Protein AF-A0A137SSD8-F1 (afdb_monomer)

Nearest PDB structures (foldseek):
  3bz5-assembly1_A  TM=3.942E-01  e=1.730E-04  unclassified
  4rnd-assembly1_C  TM=3.830E-01  e=7.973E+00  Saccharomyces cerevisiae S288C
  7jg2-assembly1_J  TM=1.733E-01  e=6.667E+00  Mus musculus
  6ue8-assembly1_D  TM=1.399E-01  e=6.667E+00  Homo sapiens

Mean predicted aligned error: 17.13 Å

Radius of gyration: 32.23 Å; Cα contacts (8 Å, |Δi|>4): 597; chains: 1; bounding box: 64×55×100 Å

Foldseek 3Di:
DDPQPPLPAAEDADDPEADQDDDCLSNQNHAYDAHEQYAHQEEECQNNQNHDYYHHYNYNYLYYHHHFDDRCLVDAANEWEFADAPLDQWDFPVRTDPPDDPVQFDDDWPQFDDDPGTTGHPPPDPWTKTFGQPDPPPGRGGIYTYGYDYDQKDFLAQCVVPPRSDPVFWAKEFEFAPDVVFKTWDSSGIMTGGLPSFDFLLVCVVVHTDMGGDAQKDWDAKPVHSDPVGTRNHHHYIYTDIDGDDDDDDDDDDDDPPDPDDPWDWDWDWDDDPPDIDIDIDIHDDPDDDDGDDWDDDPNDTDD

Secondary structure (DSSP, 8-state):
---TT-TT--EEE--SS--S----TT-TT--EEE--SS--SEEE-TT-TT--EEE--SS--SEEE--S-TTGGGS--EEEEEEE-TT-SEEEGGGSPTT--GGGEEEEEESSEEETTEEE--SS-SSEEEEEEEETTTTEEEEEEEEEEE-S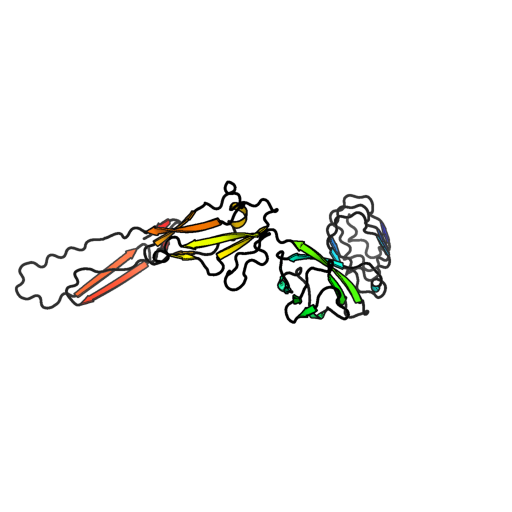EEEEE-TTTS--S-TTTEEEEEEEES-TTTEEE-S--EEEEETTS--BGGGGGGGPPPEEEPTTEEEEEEES-SSTTSB-SS-EEEEEEEEEPPP----------S-S-----EEEEEEEETTEEEEEEEES--S----PPPPEEETTEEE-

pLDDT: mean 76.57, std 17.42, range [35.91, 98.62]

Structure (mmCIF, N/CA/C/O backbone):
data_AF-A0A137SSD8-F1
#
_entry.id   AF-A0A137SSD8-F1
#
loop_
_atom_site.group_PDB
_atom_site.id
_atom_site.type_symbol
_atom_site.label_atom_id
_atom_site.label_alt_id
_atom_site.label_comp_id
_atom_site.label_asym_id
_atom_site.label_entity_id
_atom_site.label_seq_id
_atom_site.pdbx_PDB_ins_code
_atom_site.Cartn_x
_atom_site.Cartn_y
_atom_site.Cartn_z
_atom_site.occupancy
_atom_site.B_iso_or_equiv
_atom_site.auth_seq_id
_atom_site.auth_comp_id
_atom_site.auth_asym_id
_atom_site.auth_atom_id
_atom_site.pdbx_PDB_model_num
ATOM 1 N N . LEU A 1 1 ? -7.105 -4.745 -33.312 1.00 83.38 1 LEU A N 1
ATOM 2 C CA . LEU A 1 1 ? -6.268 -5.155 -34.454 1.00 83.38 1 LEU A CA 1
ATOM 3 C C . LEU A 1 1 ? -5.840 -6.580 -34.165 1.00 83.38 1 LEU A C 1
ATOM 5 O O . LEU A 1 1 ? -5.442 -6.815 -33.034 1.00 83.38 1 LEU A O 1
ATOM 9 N N . ASP A 1 2 ? -6.018 -7.499 -35.106 1.00 88.06 2 ASP A N 1
ATOM 10 C CA . ASP A 1 2 ? -5.641 -8.907 -34.944 1.00 88.06 2 ASP A CA 1
ATOM 11 C C . ASP A 1 2 ? -4.654 -9.263 -36.057 1.00 88.06 2 ASP A C 1
ATOM 13 O O . ASP A 1 2 ? -4.993 -9.126 -37.233 1.00 88.06 2 ASP A O 1
ATOM 17 N N . VAL A 1 3 ? -3.435 -9.630 -35.664 1.00 87.00 3 VAL A N 1
ATOM 18 C CA . VAL A 1 3 ? -2.319 -10.014 -36.548 1.00 87.00 3 VAL A CA 1
ATOM 19 C C . VAL A 1 3 ? -1.817 -11.429 -36.245 1.00 87.00 3 VAL A C 1
ATOM 21 O O . VAL A 1 3 ? -0.834 -11.880 -36.815 1.00 87.00 3 VAL A O 1
ATOM 24 N N . SER A 1 4 ? -2.527 -12.177 -35.396 1.00 81.50 4 SER A N 1
ATOM 25 C CA . SER A 1 4 ? -2.082 -13.473 -34.861 1.00 81.50 4 SER A CA 1
ATOM 26 C C . SER A 1 4 ? -1.833 -14.568 -35.914 1.00 81.50 4 SER A C 1
ATOM 28 O O . SER A 1 4 ? -1.198 -15.580 -35.617 1.00 81.50 4 SER A O 1
ATOM 30 N N . GLY A 1 5 ? -2.317 -14.384 -37.147 1.00 79.44 5 GLY A N 1
ATOM 31 C CA . GLY A 1 5 ? -2.094 -15.291 -38.275 1.00 79.44 5 GLY A CA 1
ATOM 32 C C . GLY A 1 5 ? -0.878 -14.963 -39.152 1.00 79.44 5 GLY A C 1
ATOM 33 O O . GLY A 1 5 ? -0.520 -15.783 -39.999 1.00 79.44 5 GLY A O 1
ATOM 34 N N . ASP A 1 6 ? -0.237 -13.807 -38.971 1.00 82.00 6 ASP A N 1
ATOM 35 C CA . ASP A 1 6 ? 0.813 -13.304 -39.863 1.00 82.00 6 ASP A CA 1
ATOM 36 C C . ASP A 1 6 ? 2.223 -13.598 -39.328 1.00 82.00 6 ASP A C 1
ATOM 38 O O . ASP A 1 6 ? 3.040 -12.718 -39.085 1.00 82.00 6 ASP A O 1
ATOM 42 N N . THR A 1 7 ? 2.590 -14.880 -39.255 1.00 81.88 7 THR A N 1
ATOM 43 C CA . THR A 1 7 ? 3.900 -15.333 -38.728 1.00 81.88 7 THR A CA 1
ATOM 44 C C . THR A 1 7 ? 5.130 -14.822 -39.500 1.00 81.88 7 THR A C 1
ATOM 46 O O . THR A 1 7 ? 6.266 -15.090 -39.111 1.00 81.88 7 THR A O 1
ATOM 49 N N . ALA A 1 8 ? 4.925 -14.150 -40.636 1.00 90.25 8 ALA A N 1
ATOM 50 C CA . ALA A 1 8 ? 5.965 -13.545 -41.465 1.00 90.25 8 ALA A CA 1
ATOM 51 C C . ALA A 1 8 ? 5.989 -12.003 -41.389 1.00 90.25 8 ALA A C 1
ATOM 53 O O . ALA A 1 8 ? 6.727 -11.376 -42.157 1.00 90.25 8 ALA A O 1
ATOM 54 N N . LEU A 1 9 ? 5.189 -11.394 -40.508 1.00 93.44 9 LEU A N 1
ATOM 55 C CA . LEU A 1 9 ? 5.066 -9.947 -40.368 1.00 93.44 9 LEU A CA 1
ATOM 56 C C . LEU A 1 9 ? 6.392 -9.331 -39.911 1.00 93.44 9 LEU A C 1
ATOM 58 O O . LEU A 1 9 ? 6.896 -9.638 -38.836 1.00 93.44 9 LEU A O 1
ATOM 62 N N . LYS A 1 10 ? 6.969 -8.467 -40.753 1.00 94.50 10 LYS A N 1
ATOM 63 C CA . LYS A 1 10 ? 8.234 -7.765 -40.472 1.00 94.50 10 LYS A CA 1
ATOM 64 C C . LYS A 1 10 ? 8.027 -6.326 -40.033 1.00 94.50 10 LYS A C 1
ATOM 66 O O . LYS A 1 10 ? 8.792 -5.820 -39.226 1.00 94.50 10 LYS A O 1
ATOM 71 N N . GLU A 1 11 ? 6.990 -5.678 -40.539 1.00 94.69 11 GLU A N 1
ATOM 72 C CA . GLU A 1 11 ? 6.731 -4.269 -40.280 1.00 94.69 11 GLU A CA 1
ATOM 73 C C . GLU A 1 11 ? 5.249 -4.104 -39.958 1.00 94.69 11 GLU A C 1
ATOM 75 O O . GLU A 1 11 ? 4.392 -4.579 -40.707 1.00 94.69 11 GLU A O 1
ATOM 80 N N . LEU A 1 12 ? 4.946 -3.432 -38.850 1.00 96.00 12 LEU A N 1
ATOM 81 C CA . LEU A 1 12 ? 3.586 -3.113 -38.444 1.00 96.00 12 LEU A CA 1
ATOM 82 C C . LEU A 1 12 ? 3.479 -1.625 -38.116 1.00 96.00 12 LEU A C 1
ATOM 84 O O . LEU A 1 12 ? 4.041 -1.163 -37.128 1.00 96.00 12 LEU A O 1
ATOM 88 N N . SER A 1 13 ? 2.702 -0.885 -38.910 1.00 95.06 13 SER A N 1
ATOM 89 C CA . SER A 1 13 ? 2.292 0.482 -38.577 1.00 95.06 13 SER A CA 1
ATOM 90 C C . SER A 1 13 ? 0.795 0.512 -38.287 1.00 95.06 13 SER A C 1
ATOM 92 O O . SER A 1 13 ? -0.044 0.231 -39.144 1.00 95.06 13 SER A O 1
ATOM 94 N N . CYS A 1 14 ? 0.467 0.826 -37.040 1.00 95.75 14 CYS A N 1
ATOM 95 C CA . CYS A 1 14 ? -0.887 0.932 -36.509 1.00 95.75 14 CYS A CA 1
ATOM 96 C C . CYS A 1 14 ? -1.096 2.242 -35.729 1.00 95.75 14 CYS A C 1
ATOM 98 O O . CYS A 1 14 ? -2.028 2.358 -34.921 1.00 95.75 14 CYS A O 1
ATOM 100 N N . GLY A 1 15 ? -0.244 3.239 -35.970 1.00 93.75 15 GLY A N 1
ATOM 101 C CA . GLY A 1 15 ? -0.329 4.535 -35.317 1.00 93.75 15 GLY A CA 1
ATOM 102 C C . GLY A 1 15 ? -1.592 5.330 -35.682 1.00 93.75 15 GLY A C 1
ATOM 103 O O . GLY A 1 15 ? -2.218 5.100 -36.717 1.00 93.75 15 GLY A O 1
ATOM 104 N N . GLY A 1 16 ? -1.999 6.261 -34.815 1.00 91.81 16 GLY A N 1
ATOM 105 C CA . GLY A 1 16 ? -3.154 7.145 -35.045 1.00 91.81 16 GLY A CA 1
ATOM 106 C C . GLY A 1 16 ? -4.519 6.471 -34.875 1.00 91.81 16 GLY A C 1
ATOM 107 O O . GLY A 1 16 ? -5.507 6.914 -35.463 1.00 91.81 16 GLY A O 1
ATOM 108 N N . ASN A 1 17 ? -4.578 5.399 -34.088 1.00 96.12 17 ASN A N 1
ATOM 109 C CA . ASN A 1 17 ? -5.790 4.625 -33.841 1.00 96.12 17 ASN A CA 1
ATOM 110 C C . ASN A 1 17 ? -6.294 4.817 -32.397 1.00 96.12 17 ASN A C 1
ATOM 112 O O . ASN A 1 17 ? -5.958 5.770 -31.697 1.00 96.12 17 ASN A O 1
ATOM 116 N N . LYS A 1 18 ? -7.195 3.935 -31.954 1.00 96.44 18 LYS A N 1
ATOM 117 C CA . LYS A 1 18 ? -7.739 3.918 -30.585 1.00 96.44 18 LYS A CA 1
ATOM 118 C C . LYS A 1 18 ? -7.468 2.580 -29.894 1.00 96.44 18 LYS A C 1
ATOM 120 O O . LYS A 1 18 ? -8.329 2.065 -29.185 1.00 96.44 18 LYS A O 1
ATOM 125 N N . LEU A 1 19 ? -6.310 1.977 -30.165 1.00 96.38 19 LEU A N 1
ATOM 126 C CA . LEU A 1 19 ? -5.938 0.684 -29.598 1.00 96.38 19 LEU A CA 1
ATOM 127 C C . LEU A 1 19 ? -5.710 0.823 -28.094 1.00 96.38 19 LEU A C 1
ATOM 129 O O . LEU A 1 19 ? -4.916 1.652 -27.661 1.00 96.38 19 LEU A O 1
ATOM 133 N N . THR A 1 20 ? -6.406 0.003 -27.313 1.00 94.75 20 THR A N 1
ATOM 134 C CA . THR A 1 20 ? -6.222 -0.121 -25.858 1.00 94.75 20 THR A CA 1
ATOM 135 C C . THR A 1 20 ? -5.348 -1.317 -25.481 1.00 94.75 20 THR A C 1
ATOM 137 O O . THR A 1 20 ? -4.856 -1.395 -24.361 1.00 94.75 20 THR A O 1
ATOM 140 N N . SER A 1 21 ? -5.138 -2.238 -26.424 1.00 93.88 21 SER A N 1
ATOM 141 C CA . SER A 1 21 ? -4.238 -3.386 -26.323 1.00 93.88 21 SER A CA 1
ATOM 142 C C . SER A 1 21 ? -3.672 -3.725 -27.702 1.00 93.88 21 SER A C 1
ATOM 144 O O . SER A 1 21 ? -4.275 -3.392 -28.730 1.00 93.88 21 SER A O 1
ATOM 146 N N . LEU A 1 22 ? -2.508 -4.369 -27.708 1.00 94.25 22 LEU A N 1
ATOM 147 C CA . LEU A 1 22 ? -1.832 -4.875 -28.893 1.00 94.25 22 LEU A CA 1
ATOM 148 C C . LEU A 1 22 ? -1.091 -6.155 -28.492 1.00 94.25 22 LEU A C 1
ATOM 150 O O . LEU A 1 22 ? -0.263 -6.110 -27.585 1.00 94.25 22 LEU A O 1
ATOM 154 N N . ASP A 1 23 ? -1.436 -7.273 -29.126 1.00 93.44 23 ASP A N 1
ATOM 155 C CA . ASP A 1 23 ? -0.783 -8.570 -28.931 1.00 93.44 23 ASP A CA 1
ATOM 156 C C . ASP A 1 23 ? 0.040 -8.887 -30.179 1.00 93.44 23 ASP A C 1
ATOM 158 O O . ASP A 1 23 ? -0.495 -8.858 -31.287 1.00 93.44 23 ASP A O 1
ATOM 162 N N . LEU A 1 24 ? 1.334 -9.127 -29.974 1.00 92.94 24 LEU A N 1
ATOM 163 C CA . LEU A 1 24 ? 2.324 -9.410 -31.016 1.00 92.94 24 LEU A CA 1
ATOM 164 C C . LEU A 1 24 ? 3.098 -10.701 -30.725 1.00 92.94 24 LEU A C 1
ATOM 166 O O . LEU A 1 24 ? 4.151 -10.944 -31.310 1.00 92.94 24 LEU A O 1
ATOM 170 N N . SER A 1 25 ? 2.603 -11.532 -29.805 1.00 89.19 25 SER A N 1
ATOM 171 C CA . SER A 1 25 ? 3.313 -12.724 -29.321 1.00 89.19 25 SER A CA 1
ATOM 172 C C . SER A 1 25 ? 3.627 -13.756 -30.417 1.00 89.19 25 SER A C 1
ATOM 174 O O . SER A 1 25 ? 4.572 -14.532 -30.288 1.00 89.19 25 SER A O 1
ATOM 176 N N . GLY A 1 26 ? 2.876 -13.750 -31.524 1.00 87.44 26 GLY A N 1
ATOM 177 C CA . GLY A 1 26 ? 3.116 -14.604 -32.695 1.00 87.44 26 GLY A CA 1
ATOM 178 C C . GLY A 1 26 ? 4.112 -14.038 -33.718 1.00 87.44 26 GLY A C 1
ATOM 179 O O . GLY A 1 26 ? 4.638 -14.786 -34.548 1.00 87.44 26 GLY A O 1
ATOM 180 N N . ASP A 1 27 ? 4.419 -12.741 -33.657 1.00 92.81 27 ASP A N 1
ATOM 181 C CA . ASP A 1 27 ? 5.122 -11.996 -34.709 1.00 92.81 27 ASP A CA 1
ATOM 182 C C . ASP A 1 27 ? 6.643 -11.988 -34.490 1.00 92.81 27 ASP A C 1
ATOM 184 O O . ASP A 1 27 ? 7.310 -10.952 -34.432 1.00 92.81 27 ASP A O 1
ATOM 188 N N . THR A 1 28 ? 7.229 -13.176 -34.341 1.00 91.31 28 THR A N 1
ATOM 189 C CA . THR A 1 28 ? 8.637 -13.348 -33.922 1.00 91.31 28 THR A CA 1
ATOM 190 C C . THR A 1 28 ? 9.674 -12.744 -34.884 1.00 91.31 28 THR A C 1
ATOM 192 O O . THR A 1 28 ? 10.821 -12.500 -34.492 1.00 91.31 28 THR A O 1
ATOM 195 N N . VAL A 1 29 ? 9.285 -12.493 -36.140 1.00 93.31 29 VAL A N 1
ATOM 196 C CA . VAL A 1 29 ? 10.133 -11.898 -37.188 1.00 93.31 29 VAL A CA 1
ATOM 197 C C . VAL A 1 29 ? 9.910 -10.395 -37.389 1.00 93.31 29 VAL A C 1
ATOM 199 O O . VAL A 1 29 ? 10.557 -9.815 -38.264 1.00 93.31 29 VAL A O 1
ATOM 202 N N . LEU A 1 30 ? 9.056 -9.766 -36.574 1.00 93.12 30 LEU A N 1
ATOM 203 C CA . LEU A 1 30 ? 8.774 -8.332 -36.606 1.00 93.12 30 LEU A CA 1
ATOM 204 C C . LEU A 1 30 ? 10.047 -7.531 -36.319 1.00 93.12 30 LEU A C 1
ATOM 206 O O . LEU A 1 30 ? 10.658 -7.710 -35.273 1.00 93.12 30 LEU A O 1
ATOM 210 N N . THR A 1 31 ? 10.458 -6.662 -37.239 1.00 89.12 31 THR A N 1
ATOM 211 C CA . THR A 1 31 ? 11.622 -5.773 -37.123 1.00 89.12 31 THR A CA 1
ATOM 212 C C . THR A 1 31 ? 11.235 -4.328 -36.819 1.00 89.12 31 THR A C 1
ATOM 214 O O . THR A 1 31 ? 12.013 -3.628 -36.170 1.00 89.12 31 THR A O 1
ATOM 217 N N . ASP A 1 32 ? 10.039 -3.894 -37.217 1.00 87.12 32 ASP A N 1
ATOM 218 C CA . ASP A 1 32 ? 9.609 -2.499 -37.116 1.00 87.12 32 ASP A CA 1
ATOM 219 C C . ASP A 1 32 ? 8.166 -2.406 -36.606 1.00 87.12 32 ASP A C 1
ATOM 221 O O . ASP A 1 32 ? 7.247 -2.960 -37.212 1.00 87.12 32 ASP A O 1
ATOM 225 N N . LEU A 1 33 ? 7.964 -1.690 -35.498 1.00 91.88 33 LEU A N 1
ATOM 226 C CA . LEU A 1 33 ? 6.650 -1.435 -34.912 1.00 91.88 33 LEU A CA 1
ATOM 227 C C . LEU A 1 33 ? 6.425 0.063 -34.715 1.00 91.88 33 LEU A C 1
ATOM 229 O O . LEU A 1 33 ? 7.150 0.710 -33.963 1.00 91.88 33 LEU A O 1
ATOM 233 N N . ASP A 1 34 ? 5.365 0.586 -35.322 1.00 88.69 34 ASP A N 1
ATOM 234 C CA . ASP A 1 34 ? 4.793 1.892 -35.011 1.00 88.69 34 ASP A CA 1
ATOM 235 C C . ASP A 1 34 ? 3.371 1.720 -34.465 1.00 88.69 34 ASP A C 1
ATOM 237 O O . ASP A 1 34 ? 2.442 1.334 -35.176 1.00 88.69 34 ASP A O 1
ATOM 241 N N . CYS A 1 35 ? 3.201 2.010 -33.179 1.00 89.94 35 CYS A N 1
ATOM 242 C CA . CYS A 1 35 ? 1.924 2.041 -32.474 1.00 89.94 35 CYS A CA 1
ATOM 243 C C . CYS A 1 35 ? 1.642 3.410 -31.831 1.00 89.94 35 CYS A C 1
ATOM 245 O O . CYS A 1 35 ? 0.833 3.514 -30.899 1.00 89.94 35 CYS A O 1
ATOM 247 N N . ALA A 1 36 ? 2.274 4.475 -32.329 1.00 83.00 36 ALA A N 1
ATOM 248 C CA . ALA A 1 36 ? 2.149 5.819 -31.782 1.00 83.00 36 ALA A CA 1
ATOM 249 C C . ALA A 1 36 ? 0.714 6.373 -31.863 1.00 83.00 36 ALA A C 1
ATOM 251 O O . ALA A 1 36 ? -0.065 6.006 -32.738 1.00 83.00 36 ALA A O 1
ATOM 252 N N . ASN A 1 37 ? 0.346 7.317 -30.995 1.00 84.31 37 ASN A N 1
ATOM 253 C CA . ASN A 1 37 ? -0.983 7.954 -30.987 1.00 84.31 37 ASN A CA 1
ATOM 254 C C . ASN A 1 37 ? -2.132 6.934 -30.838 1.00 84.31 37 ASN A C 1
ATOM 256 O O . ASN A 1 37 ? -3.022 6.852 -31.686 1.00 84.31 37 ASN A O 1
ATOM 260 N N . ASN A 1 38 ? -2.089 6.147 -29.763 1.00 94.12 38 ASN A N 1
ATOM 261 C CA . ASN A 1 38 ? -3.107 5.164 -29.386 1.00 94.12 38 ASN A CA 1
ATOM 262 C C . ASN A 1 38 ? -3.506 5.351 -27.900 1.00 94.12 38 ASN A C 1
ATOM 264 O O . ASN A 1 38 ? -3.298 6.414 -27.314 1.00 94.12 38 ASN A O 1
ATOM 268 N N . GLN A 1 39 ? -4.144 4.352 -27.285 1.00 91.75 39 GLN A N 1
ATOM 269 C CA . GLN A 1 39 ? -4.589 4.365 -25.884 1.00 91.75 39 GLN A CA 1
ATOM 270 C C . GLN A 1 39 ? -3.995 3.194 -25.079 1.00 91.75 39 GLN A C 1
ATOM 272 O O . GLN A 1 39 ? -4.624 2.700 -24.142 1.00 91.75 39 GLN A O 1
ATOM 277 N N . LEU A 1 40 ? -2.796 2.728 -25.443 1.00 86.62 40 LEU A N 1
ATOM 278 C CA . LEU A 1 40 ? -2.117 1.624 -24.766 1.00 86.62 40 LEU A CA 1
ATOM 279 C C . LEU A 1 40 ? -1.656 2.053 -23.367 1.00 86.62 40 LEU A C 1
ATOM 281 O O . LEU A 1 40 ? -1.013 3.089 -23.206 1.00 86.62 40 LEU A O 1
ATOM 285 N N . THR A 1 41 ? -1.953 1.242 -22.353 1.00 78.62 41 THR A N 1
ATOM 286 C CA . THR A 1 41 ? -1.445 1.427 -20.978 1.00 78.62 41 THR A CA 1
ATOM 287 C C . THR A 1 41 ? -0.221 0.557 -20.691 1.00 78.62 41 THR A C 1
ATOM 289 O O . THR A 1 41 ? 0.588 0.881 -19.819 1.00 78.62 41 THR A O 1
ATOM 292 N N . SER A 1 42 ? -0.040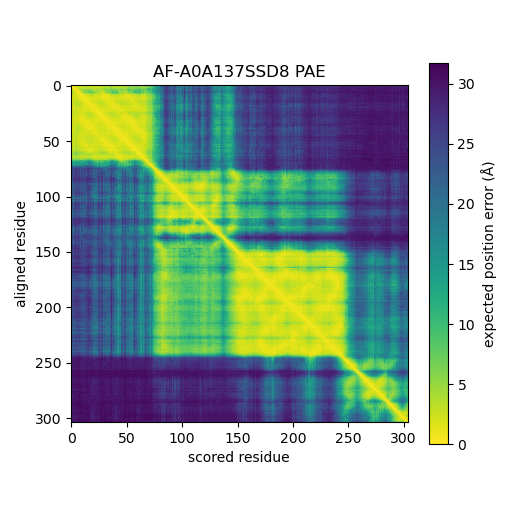 -0.513 -21.462 1.00 77.69 42 SER A N 1
ATOM 293 C CA . SER A 1 42 ? 1.153 -1.350 -21.461 1.00 77.69 42 SER A CA 1
ATOM 294 C C . SER A 1 42 ? 1.399 -1.959 -22.837 1.00 77.69 42 SER A C 1
ATOM 296 O O . SER A 1 42 ? 0.451 -2.143 -23.603 1.00 77.69 42 SER A O 1
ATOM 298 N N . LEU A 1 43 ? 2.645 -2.337 -23.113 1.00 83.31 43 LEU A N 1
ATOM 299 C CA . LEU A 1 43 ? 3.029 -3.061 -24.325 1.00 83.31 43 LEU A CA 1
ATOM 300 C C . LEU A 1 43 ? 4.020 -4.176 -23.975 1.00 83.31 43 LEU A C 1
ATOM 302 O O . LEU A 1 43 ? 5.030 -3.909 -23.327 1.00 83.31 43 LEU A O 1
ATOM 306 N N . ASP A 1 44 ? 3.738 -5.407 -24.398 1.00 79.50 44 ASP A N 1
ATOM 307 C CA . ASP A 1 44 ? 4.667 -6.534 -24.281 1.00 79.50 44 ASP A CA 1
ATOM 308 C C . ASP A 1 44 ? 5.123 -6.953 -25.677 1.00 79.50 44 ASP A C 1
ATOM 310 O O . ASP A 1 44 ? 4.319 -7.386 -26.496 1.00 79.50 44 ASP A O 1
ATOM 314 N N . VAL A 1 45 ? 6.410 -6.766 -25.944 1.00 82.62 45 VAL A N 1
ATOM 315 C CA . VAL A 1 45 ? 7.088 -7.168 -27.180 1.00 82.62 45 VAL A CA 1
ATOM 316 C C . VAL A 1 45 ? 8.269 -8.091 -26.869 1.00 82.62 45 VAL A C 1
ATOM 318 O O . VAL A 1 45 ? 9.217 -8.186 -27.649 1.00 82.62 45 VAL A O 1
ATOM 321 N N . SER A 1 46 ? 8.243 -8.788 -25.722 1.00 78.31 46 SER A N 1
ATOM 322 C CA . SER A 1 46 ? 9.317 -9.719 -25.351 1.00 78.31 46 SER A CA 1
ATOM 323 C C . SER A 1 46 ? 9.500 -10.855 -26.346 1.00 78.31 46 SER A C 1
ATOM 325 O O . SER A 1 46 ? 10.614 -11.341 -26.528 1.00 78.31 46 SER A O 1
ATOM 327 N N . ASP A 1 47 ? 8.406 -11.257 -26.988 1.00 84.00 47 ASP A N 1
ATOM 328 C CA . ASP A 1 47 ? 8.348 -12.404 -27.893 1.00 84.00 47 ASP A CA 1
ATOM 329 C C . ASP A 1 47 ? 8.615 -11.997 -29.353 1.00 84.00 47 ASP A C 1
ATOM 331 O O . ASP A 1 47 ? 8.539 -12.818 -30.267 1.00 84.00 47 ASP A O 1
ATOM 335 N N . ASN A 1 48 ? 9.008 -10.738 -29.579 1.00 86.38 48 ASN A N 1
ATOM 336 C CA . ASN A 1 48 ? 9.396 -10.193 -30.876 1.00 86.38 48 ASN A CA 1
ATOM 337 C C . ASN A 1 48 ? 10.912 -9.996 -30.922 1.00 86.38 48 ASN A C 1
ATOM 339 O O . ASN A 1 48 ? 11.374 -8.855 -30.996 1.00 86.38 48 ASN A O 1
ATOM 343 N N . PRO A 1 49 ? 11.728 -11.070 -30.880 1.00 79.06 49 PRO A N 1
ATOM 344 C CA . PRO A 1 49 ? 13.165 -10.919 -30.810 1.00 79.06 49 PRO A CA 1
ATOM 345 C C . PRO A 1 49 ? 13.633 -10.058 -31.970 1.00 79.06 49 PRO A C 1
ATOM 347 O O . PRO A 1 49 ? 14.377 -9.134 -31.718 1.00 79.06 49 PRO A O 1
ATOM 350 N N . ALA A 1 50 ? 13.162 -10.273 -33.205 1.00 85.75 50 ALA A N 1
ATOM 351 C CA . ALA A 1 50 ? 13.596 -9.552 -34.404 1.00 85.75 50 ALA A CA 1
ATOM 352 C C . ALA A 1 50 ? 13.494 -8.015 -34.357 1.00 85.75 50 ALA A C 1
ATOM 354 O O . ALA A 1 50 ? 14.169 -7.392 -35.184 1.00 85.75 50 ALA A O 1
ATOM 355 N N . LEU A 1 51 ? 12.765 -7.435 -33.396 1.00 79.62 51 LEU A N 1
ATOM 356 C CA . LEU A 1 51 ? 12.449 -6.014 -33.339 1.00 79.62 51 LEU A CA 1
ATOM 357 C C . LEU A 1 51 ? 13.727 -5.168 -33.275 1.00 79.62 51 LEU A C 1
ATOM 359 O O . LEU A 1 51 ? 14.708 -5.511 -32.606 1.00 79.62 51 LEU A O 1
ATOM 363 N N . LYS A 1 52 ? 13.725 -4.085 -34.051 1.00 78.25 52 LYS A N 1
ATOM 364 C CA . LYS A 1 52 ? 14.802 -3.095 -34.158 1.00 78.25 52 LYS A CA 1
ATOM 365 C C . LYS A 1 52 ? 14.267 -1.698 -33.901 1.00 78.25 52 LYS A C 1
ATOM 367 O O . LYS A 1 52 ? 14.872 -0.954 -33.144 1.00 78.25 52 LYS A O 1
ATOM 372 N N . ASN A 1 53 ? 13.119 -1.359 -34.483 1.00 73.44 53 ASN A N 1
ATOM 373 C CA . ASN A 1 53 ? 12.524 -0.032 -34.363 1.00 73.44 53 ASN A CA 1
ATOM 374 C C . ASN A 1 53 ? 11.172 -0.123 -33.643 1.00 73.44 53 ASN A C 1
ATOM 376 O O . ASN A 1 53 ? 10.323 -0.931 -34.017 1.00 73.44 53 ASN A O 1
ATOM 380 N N . LEU A 1 54 ? 10.994 0.693 -32.600 1.00 79.00 54 LEU A N 1
ATOM 381 C CA . LEU A 1 54 ? 9.766 0.781 -31.807 1.00 79.00 54 LEU A CA 1
ATOM 382 C C . LEU A 1 54 ? 9.363 2.251 -31.627 1.00 79.00 54 LEU A C 1
ATOM 384 O O . LEU A 1 54 ? 10.026 2.988 -30.897 1.00 79.00 54 LEU A O 1
ATOM 388 N N . TYR A 1 55 ? 8.253 2.646 -32.245 1.00 76.62 55 TYR A N 1
ATOM 389 C CA . TYR A 1 55 ? 7.607 3.950 -32.091 1.00 76.62 55 TYR A CA 1
ATOM 390 C C . TYR A 1 55 ? 6.297 3.749 -31.333 1.00 76.62 55 TYR A C 1
ATOM 392 O O . TYR A 1 55 ? 5.409 3.028 -31.782 1.00 76.62 55 TYR A O 1
ATOM 400 N N . CYS A 1 56 ? 6.193 4.312 -30.135 1.00 72.06 56 CYS A N 1
ATOM 401 C CA . CYS A 1 56 ? 5.062 4.073 -29.231 1.00 72.06 56 CYS A CA 1
ATOM 402 C C . CYS A 1 56 ? 4.620 5.336 -28.474 1.00 72.06 56 CYS A C 1
ATOM 404 O O . CYS A 1 56 ? 3.836 5.279 -27.525 1.00 72.06 56 CYS A O 1
ATOM 406 N N . GLU A 1 57 ? 5.094 6.500 -28.909 1.00 68.88 57 GLU A N 1
ATOM 407 C CA . GLU A 1 57 ? 4.772 7.804 -28.348 1.00 68.88 57 GLU A CA 1
ATOM 408 C C . GLU A 1 57 ? 3.270 8.129 -28.388 1.00 68.88 57 GLU A C 1
ATOM 410 O O . GLU A 1 57 ? 2.488 7.528 -29.124 1.00 68.88 57 GLU A O 1
ATOM 415 N N . ASN A 1 58 ? 2.844 9.104 -27.581 1.00 69.56 58 ASN A N 1
ATOM 416 C CA . ASN A 1 58 ? 1.442 9.527 -27.479 1.00 69.56 58 ASN A CA 1
ATOM 417 C C . ASN A 1 58 ? 0.477 8.373 -27.125 1.00 69.56 58 ASN A C 1
ATOM 419 O O . ASN A 1 58 ? -0.625 8.280 -27.662 1.00 69.56 58 ASN A O 1
ATOM 423 N N . ASN A 1 59 ? 0.900 7.518 -26.188 1.00 70.69 59 ASN A N 1
ATOM 424 C CA 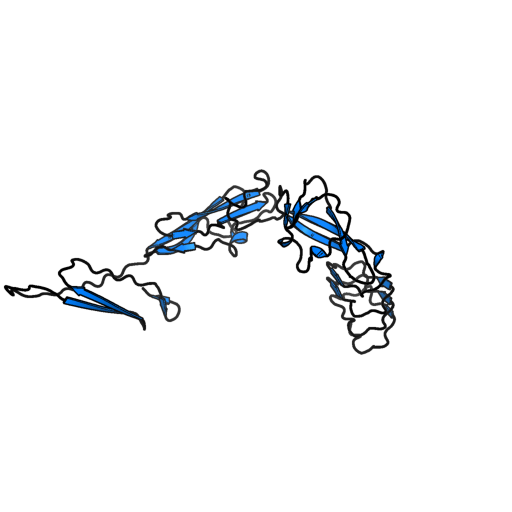. ASN A 1 59 ? 0.081 6.535 -25.478 1.00 70.69 59 ASN A CA 1
ATOM 425 C C . ASN A 1 59 ? 0.181 6.777 -23.955 1.00 70.69 59 ASN A C 1
ATOM 427 O O . ASN A 1 59 ? 1.240 7.199 -23.483 1.00 70.69 59 ASN A O 1
ATOM 431 N N . PRO A 1 60 ? -0.855 6.475 -23.153 1.00 68.62 60 PRO A N 1
ATOM 432 C CA . PRO A 1 60 ? -0.817 6.580 -21.690 1.00 68.62 60 PRO A CA 1
ATOM 433 C C . PRO A 1 60 ? -0.086 5.397 -21.009 1.00 68.62 60 PRO A C 1
ATOM 435 O O . PRO A 1 60 ? -0.568 4.862 -20.009 1.00 68.62 60 PRO A O 1
ATOM 438 N N . MET A 1 61 ? 1.061 4.957 -21.541 1.00 66.62 61 MET A N 1
ATOM 439 C CA . MET A 1 61 ? 1.747 3.749 -21.067 1.00 66.62 61 MET A CA 1
ATOM 440 C C . MET A 1 61 ? 2.460 3.941 -19.727 1.00 66.62 61 MET A C 1
ATOM 442 O O . MET A 1 61 ? 3.195 4.906 -19.525 1.00 66.62 61 MET A O 1
ATOM 446 N N . THR A 1 62 ? 2.314 2.958 -18.839 1.00 50.47 62 THR A N 1
ATOM 447 C CA . THR A 1 62 ? 3.056 2.864 -17.571 1.00 50.47 62 THR A CA 1
ATOM 448 C C . THR A 1 62 ? 4.141 1.791 -17.595 1.00 50.47 62 THR A C 1
ATOM 450 O O . THR A 1 62 ? 4.973 1.747 -16.693 1.00 50.47 62 THR A O 1
ATOM 453 N N . TYR A 1 63 ? 4.118 0.902 -18.592 1.00 57.22 63 TYR A N 1
ATOM 454 C CA . TYR A 1 63 ? 5.012 -0.248 -18.679 1.00 57.22 63 TYR A CA 1
ATOM 455 C C . TYR A 1 63 ? 5.235 -0.689 -20.130 1.00 57.22 63 TYR A C 1
ATOM 457 O O . TYR A 1 63 ? 4.284 -0.757 -20.907 1.00 57.22 63 TYR A O 1
ATOM 465 N N . VAL A 1 64 ? 6.477 -1.039 -20.471 1.00 64.38 64 VAL A N 1
ATOM 466 C CA . VAL A 1 64 ? 6.830 -1.698 -21.735 1.00 64.38 64 VAL A CA 1
ATOM 467 C C . VAL A 1 64 ? 7.798 -2.836 -21.433 1.00 64.38 64 VAL A C 1
ATOM 469 O O . VAL A 1 64 ? 8.797 -2.629 -20.742 1.00 64.38 64 VAL A O 1
ATOM 472 N N . LYS A 1 65 ? 7.511 -4.029 -21.953 1.00 67.25 65 LYS A N 1
ATOM 473 C CA . LYS A 1 65 ? 8.399 -5.189 -21.884 1.00 67.25 65 LYS A CA 1
ATOM 474 C C . LYS A 1 65 ? 9.062 -5.372 -23.241 1.00 67.25 65 LYS A C 1
ATOM 476 O O . LYS A 1 65 ? 8.379 -5.627 -24.224 1.00 67.25 65 LYS A O 1
ATOM 481 N N . LEU A 1 66 ? 10.374 -5.167 -23.291 1.00 64.81 66 LEU A N 1
ATOM 482 C CA . LEU A 1 66 ? 11.163 -5.190 -24.524 1.00 64.81 66 LEU A CA 1
ATOM 483 C C . LEU A 1 66 ? 11.687 -6.603 -24.837 1.00 64.81 66 LEU A C 1
ATOM 485 O O . LEU A 1 66 ? 11.837 -7.405 -23.908 1.00 64.81 66 LEU A O 1
ATOM 489 N N . PRO A 1 67 ? 11.985 -6.913 -26.114 1.00 63.50 67 PRO A N 1
ATOM 490 C CA . PRO A 1 67 ? 12.719 -8.117 -26.462 1.00 63.50 67 PRO A CA 1
ATOM 491 C C . PRO A 1 67 ? 14.164 -8.017 -25.968 1.00 63.50 67 PRO A C 1
ATOM 493 O O . PRO A 1 67 ? 14.777 -6.950 -25.973 1.00 63.50 67 PRO A O 1
ATOM 496 N N . ASP A 1 68 ? 14.718 -9.147 -25.546 1.00 55.59 68 ASP A N 1
ATOM 497 C CA . ASP A 1 68 ? 16.046 -9.216 -24.933 1.00 55.59 68 ASP A CA 1
ATOM 498 C C . ASP A 1 68 ? 17.165 -9.089 -25.998 1.00 55.59 68 ASP A C 1
ATOM 500 O O . ASP A 1 68 ? 17.494 -10.073 -26.673 1.00 55.59 68 ASP A O 1
ATOM 504 N N . ARG A 1 69 ? 17.704 -7.869 -26.237 1.00 53.50 69 ARG A N 1
ATOM 505 C CA . ARG A 1 69 ? 18.678 -7.573 -27.323 1.00 53.50 69 ARG A CA 1
ATOM 506 C C . ARG A 1 69 ? 19.593 -6.369 -27.109 1.00 53.50 69 ARG A C 1
ATOM 508 O O . ARG A 1 69 ? 19.123 -5.331 -26.694 1.00 53.50 69 ARG A O 1
ATOM 515 N N . ASP A 1 70 ? 20.815 -6.465 -27.658 1.00 41.03 70 ASP A N 1
ATOM 516 C CA . ASP A 1 70 ? 21.962 -5.529 -27.563 1.00 41.03 70 ASP A CA 1
ATOM 517 C C . ASP A 1 70 ? 21.719 -4.058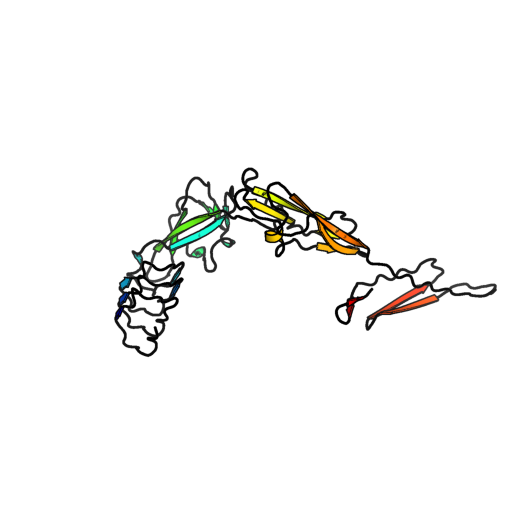 -27.917 1.00 41.03 70 ASP A C 1
ATOM 519 O O . ASP A 1 70 ? 22.517 -3.200 -27.550 1.00 41.03 70 ASP A O 1
ATOM 523 N N . PHE A 1 71 ? 20.690 -3.782 -28.706 1.00 44.88 71 PHE A N 1
ATOM 524 C CA . PHE A 1 71 ? 20.396 -2.461 -29.250 1.00 44.88 71 PHE A CA 1
ATOM 525 C C . PHE A 1 71 ? 19.524 -1.616 -28.304 1.00 44.88 71 PHE A C 1
ATOM 527 O O . PHE A 1 71 ? 19.613 -0.390 -28.325 1.00 44.88 71 PHE A O 1
ATOM 534 N N . TYR A 1 72 ? 18.701 -2.243 -27.455 1.00 42.28 72 TYR A N 1
ATOM 535 C CA . TYR A 1 72 ? 17.743 -1.536 -26.592 1.00 42.28 72 TYR A CA 1
ATOM 536 C C . TYR A 1 72 ? 18.389 -0.904 -25.339 1.00 42.28 72 TYR A C 1
ATOM 538 O O . TYR A 1 72 ? 17.800 -0.034 -24.694 1.00 42.28 72 TYR A O 1
ATOM 546 N N . LYS A 1 73 ? 19.664 -1.225 -25.115 1.00 40.41 73 LYS A N 1
ATOM 547 C CA . LYS A 1 73 ? 20.640 -0.700 -24.152 1.00 40.41 73 LYS A CA 1
ATOM 548 C C . LYS A 1 73 ? 20.772 0.813 -24.062 1.00 40.41 73 LYS A C 1
ATOM 550 O O . LYS A 1 73 ? 21.103 1.323 -22.995 1.00 40.41 73 LYS A O 1
ATOM 555 N N . GLU A 1 74 ? 20.591 1.529 -25.170 1.00 39.41 74 GLU A N 1
ATOM 556 C CA . GLU A 1 74 ? 20.827 2.980 -25.255 1.00 39.41 74 GLU A CA 1
ATOM 557 C C . GLU A 1 74 ? 19.554 3.823 -25.038 1.00 39.41 74 GLU A C 1
ATOM 559 O O . GLU A 1 74 ? 19.601 5.055 -25.090 1.00 39.41 74 GLU A O 1
ATOM 564 N N . LEU A 1 75 ? 18.403 3.188 -24.781 1.00 39.22 75 LEU A N 1
ATOM 565 C CA . LEU A 1 75 ? 17.102 3.859 -24.724 1.00 39.22 75 LEU A CA 1
ATOM 566 C C . LEU A 1 75 ? 16.676 4.256 -23.290 1.00 39.22 75 LEU A C 1
ATOM 568 O O . LEU A 1 75 ? 17.096 3.684 -22.288 1.00 39.22 75 LEU A O 1
ATOM 572 N N . SER A 1 76 ? 15.870 5.325 -23.229 1.00 44.81 76 SER A N 1
ATOM 573 C CA . SER A 1 76 ? 15.480 6.158 -22.070 1.00 44.81 76 SER A CA 1
ATOM 574 C C . SER A 1 76 ? 15.113 5.422 -20.759 1.00 44.81 76 SER A C 1
ATOM 576 O O . SER A 1 76 ? 14.538 4.337 -20.794 1.00 44.81 76 SER A O 1
ATOM 578 N N . PRO A 1 77 ? 15.352 6.045 -19.581 1.00 51.47 77 PRO A N 1
ATOM 579 C CA . PRO A 1 77 ? 15.176 5.414 -18.279 1.00 51.47 77 PRO A CA 1
ATOM 580 C C . PRO A 1 77 ? 13.755 4.949 -17.944 1.00 51.47 77 PRO A C 1
ATOM 582 O O . PRO A 1 77 ? 12.803 5.734 -17.988 1.00 51.47 77 PRO A O 1
ATOM 585 N N . VAL A 1 78 ? 13.649 3.713 -17.446 1.00 56.56 78 VAL A N 1
ATOM 586 C CA . VAL A 1 78 ? 12.453 3.209 -16.752 1.00 56.56 78 VAL A CA 1
ATOM 587 C C . VAL A 1 78 ? 12.200 4.084 -15.524 1.00 56.56 78 VAL A C 1
ATOM 589 O O . VAL A 1 78 ? 13.084 4.251 -14.682 1.00 56.56 78 VAL A O 1
ATOM 592 N N . THR A 1 79 ? 11.006 4.669 -15.417 1.00 56.59 79 THR A N 1
ATOM 593 C CA . THR A 1 79 ? 10.619 5.485 -14.259 1.00 56.59 79 THR A CA 1
ATOM 594 C C . THR A 1 79 ? 9.680 4.696 -13.355 1.00 56.59 79 THR A C 1
ATOM 596 O O . THR A 1 79 ? 8.546 4.408 -13.727 1.00 56.59 79 THR A O 1
ATOM 599 N N . TYR A 1 80 ? 10.139 4.370 -12.151 1.00 62.06 80 TYR A N 1
ATOM 600 C CA . TYR A 1 80 ? 9.327 3.779 -11.096 1.00 62.06 80 TYR A CA 1
ATOM 601 C C . TYR A 1 80 ? 8.751 4.896 -10.230 1.00 62.06 80 TYR A C 1
ATOM 603 O O . TYR A 1 80 ? 9.502 5.619 -9.577 1.00 62.06 80 TYR A O 1
ATOM 611 N N . THR A 1 81 ? 7.427 5.035 -10.200 1.00 59.53 81 THR A N 1
ATOM 612 C CA . THR A 1 81 ? 6.778 5.943 -9.249 1.00 59.53 81 THR A CA 1
ATOM 613 C C . THR A 1 81 ? 6.545 5.220 -7.933 1.00 59.53 81 THR A C 1
ATOM 615 O O . THR A 1 81 ? 5.808 4.237 -7.885 1.00 59.53 81 THR A O 1
ATOM 618 N N . VAL A 1 82 ? 7.144 5.721 -6.857 1.00 65.00 82 VAL A N 1
ATOM 619 C CA . VAL A 1 82 ? 7.004 5.156 -5.511 1.00 65.00 82 VAL A CA 1
ATOM 620 C C . VAL A 1 82 ? 6.313 6.162 -4.624 1.00 65.00 82 VAL A C 1
ATOM 622 O O . VAL A 1 82 ? 6.665 7.341 -4.612 1.00 65.00 82 VAL A O 1
ATOM 625 N N . ARG A 1 83 ? 5.318 5.689 -3.874 1.00 67.81 83 ARG A N 1
ATOM 626 C CA . ARG A 1 83 ? 4.635 6.512 -2.884 1.00 67.81 83 ARG A CA 1
ATOM 627 C C . ARG A 1 83 ? 5.339 6.370 -1.541 1.00 67.81 83 ARG A C 1
ATOM 629 O O . ARG A 1 83 ? 5.426 5.267 -1.011 1.00 67.81 83 ARG A O 1
ATOM 636 N N . VAL A 1 84 ? 5.816 7.479 -0.993 1.00 72.31 84 VAL A N 1
ATOM 637 C CA . VAL A 1 84 ? 6.520 7.526 0.294 1.00 72.31 84 VAL A CA 1
ATOM 638 C C . VAL A 1 84 ? 5.807 8.462 1.254 1.00 72.31 84 VAL A C 1
ATOM 640 O O . VAL A 1 84 ? 5.202 9.451 0.840 1.00 72.31 84 VAL A O 1
ATOM 643 N N . ALA A 1 85 ? 5.872 8.156 2.546 1.00 71.25 85 ALA A N 1
ATOM 644 C CA . ALA A 1 85 ? 5.413 9.096 3.551 1.00 71.25 85 ALA A CA 1
ATOM 645 C C . ALA A 1 85 ? 6.325 10.330 3.544 1.00 71.25 85 ALA A C 1
ATOM 647 O O . ALA A 1 85 ? 7.546 10.225 3.406 1.00 71.25 85 ALA A O 1
ATOM 648 N N . GLU A 1 86 ? 5.735 11.506 3.687 1.00 70.38 86 GLU A N 1
ATOM 649 C CA . GLU A 1 86 ? 6.495 12.749 3.729 1.00 70.38 86 GLU A CA 1
ATOM 650 C C . GLU A 1 86 ? 7.291 12.831 5.032 1.00 70.38 86 GLU A C 1
ATOM 652 O O . GLU A 1 86 ? 6.778 12.475 6.088 1.00 70.38 86 GLU A O 1
ATOM 657 N N . GLY A 1 87 ? 8.554 13.254 4.967 1.00 70.19 87 GLY A N 1
ATOM 658 C CA . GLY A 1 87 ? 9.458 13.150 6.115 1.00 70.19 87 GLY A CA 1
ATOM 659 C C . GLY A 1 87 ? 10.148 11.785 6.249 1.00 70.19 87 GLY A C 1
ATOM 660 O O . GLY A 1 87 ? 11.092 11.684 7.025 1.00 70.19 87 GLY A O 1
ATOM 661 N N . SER A 1 88 ? 9.792 10.772 5.444 1.00 75.88 88 SER A N 1
ATOM 662 C CA . SER A 1 88 ? 10.517 9.497 5.456 1.00 75.88 88 SER A CA 1
ATOM 663 C C . SER A 1 88 ? 11.970 9.663 5.010 1.00 75.88 88 SER A C 1
ATOM 665 O O . SER A 1 88 ? 12.246 10.178 3.926 1.00 75.88 88 SER A O 1
ATOM 667 N N . SER A 1 89 ? 12.898 9.169 5.821 1.00 79.75 89 SER A N 1
ATOM 668 C CA . SER A 1 89 ? 14.324 9.082 5.490 1.00 79.75 89 SER A CA 1
ATOM 669 C C . SER A 1 89 ? 14.692 7.770 4.791 1.00 79.75 89 SER A C 1
ATOM 671 O O . SER A 1 89 ? 15.869 7.501 4.545 1.00 79.75 89 SER A O 1
ATOM 673 N N . LYS A 1 90 ? 13.697 6.919 4.496 1.00 85.56 90 LYS A N 1
ATOM 674 C CA . LYS A 1 90 ? 13.913 5.591 3.922 1.00 85.56 90 LYS A CA 1
ATOM 675 C C . LYS A 1 90 ? 12.779 5.148 2.999 1.00 85.56 90 LYS A C 1
ATOM 677 O O . LYS A 1 90 ? 11.600 5.376 3.271 1.00 85.56 90 LYS A O 1
ATOM 682 N N . ILE A 1 91 ? 13.147 4.468 1.920 1.00 81.56 91 ILE A N 1
ATOM 683 C CA . ILE A 1 91 ? 12.245 3.836 0.957 1.00 81.56 91 ILE A CA 1
ATOM 684 C C . ILE A 1 91 ? 12.511 2.337 0.998 1.00 81.56 91 ILE A C 1
ATOM 686 O O . ILE A 1 91 ? 13.523 1.875 0.478 1.00 81.56 91 ILE A O 1
ATOM 690 N N . LEU A 1 92 ? 11.620 1.579 1.636 1.00 81.88 92 LEU A N 1
ATOM 691 C CA . LEU A 1 92 ? 11.748 0.124 1.710 1.00 81.88 92 LEU A CA 1
ATOM 692 C C . LEU A 1 92 ? 11.566 -0.501 0.324 1.00 81.88 92 LEU A C 1
ATOM 694 O O . LEU A 1 92 ? 10.704 -0.064 -0.439 1.00 81.88 92 LEU A O 1
ATOM 698 N N . PHE A 1 93 ? 12.301 -1.574 0.018 1.00 76.88 93 PHE A N 1
ATOM 699 C CA . PHE A 1 93 ? 12.097 -2.312 -1.238 1.00 76.88 93 PHE A CA 1
ATOM 700 C C . PHE A 1 93 ? 10.673 -2.864 -1.367 1.00 76.88 93 PHE A C 1
ATOM 702 O O . PHE A 1 93 ? 10.155 -2.985 -2.470 1.00 76.88 93 PHE A O 1
ATOM 709 N N . THR A 1 94 ? 10.003 -3.131 -0.244 1.00 73.06 94 THR A N 1
ATOM 710 C CA . THR A 1 94 ? 8.594 -3.550 -0.207 1.00 73.06 94 THR A CA 1
ATOM 711 C C . THR A 1 94 ? 7.615 -2.475 -0.687 1.00 73.06 94 THR A C 1
ATOM 713 O O . THR A 1 94 ? 6.480 -2.806 -1.017 1.00 73.06 94 THR A O 1
ATOM 716 N N . ALA A 1 95 ? 8.025 -1.203 -0.729 1.00 67.50 95 ALA A N 1
ATOM 717 C CA . ALA A 1 95 ? 7.225 -0.105 -1.270 1.00 67.50 95 ALA A CA 1
ATOM 718 C C . ALA A 1 95 ? 7.390 0.060 -2.793 1.00 67.50 95 ALA A C 1
ATOM 720 O O . ALA A 1 95 ? 6.708 0.889 -3.400 1.00 67.50 95 ALA A O 1
ATOM 721 N N . LEU A 1 96 ? 8.305 -0.693 -3.411 1.00 68.38 96 LEU A N 1
ATOM 722 C CA . LEU A 1 96 ? 8.558 -0.643 -4.846 1.00 68.38 96 LEU A CA 1
ATOM 723 C C . LEU A 1 96 ? 7.541 -1.502 -5.612 1.00 68.38 96 LEU A C 1
ATOM 725 O O . LEU A 1 96 ? 6.967 -2.431 -5.039 1.00 68.38 96 LEU A O 1
ATOM 729 N N . PRO A 1 97 ? 7.289 -1.203 -6.901 1.00 58.72 97 PRO A N 1
ATOM 730 C CA . PRO A 1 97 ? 6.342 -1.966 -7.706 1.00 58.72 97 PRO A CA 1
ATOM 731 C C . PRO A 1 97 ? 6.655 -3.465 -7.743 1.00 58.72 97 PRO A C 1
ATOM 733 O O . PRO A 1 97 ? 7.812 -3.885 -7.694 1.00 58.72 97 PRO A O 1
ATOM 736 N N . GLN A 1 98 ? 5.601 -4.274 -7.862 1.00 49.81 98 GLN A N 1
ATOM 737 C CA . GLN A 1 98 ? 5.712 -5.726 -7.957 1.00 49.81 98 GLN A CA 1
ATOM 738 C C . GLN A 1 98 ? 6.655 -6.122 -9.107 1.00 49.81 98 GLN A C 1
ATOM 740 O O . GLN A 1 98 ? 6.512 -5.633 -10.224 1.00 49.81 98 GLN A O 1
ATOM 745 N N . GLY A 1 99 ? 7.615 -7.008 -8.823 1.00 52.69 99 GLY A N 1
ATOM 746 C CA . GLY A 1 99 ? 8.656 -7.408 -9.777 1.00 52.69 99 GLY A CA 1
ATOM 747 C C . GLY A 1 99 ? 9.964 -6.620 -9.659 1.00 52.69 99 GLY A C 1
ATOM 748 O O . GLY A 1 99 ? 10.924 -6.962 -10.346 1.00 52.69 99 GLY A O 1
ATOM 749 N N . PHE A 1 100 ? 10.039 -5.618 -8.772 1.00 67.06 100 PHE A N 1
ATOM 750 C CA . PHE A 1 100 ? 11.320 -5.038 -8.386 1.00 67.06 100 PHE A CA 1
ATOM 751 C C . PHE A 1 100 ? 12.199 -6.091 -7.703 1.00 67.06 100 PHE A C 1
ATOM 753 O O . PHE A 1 100 ? 11.850 -6.650 -6.664 1.00 67.06 100 PHE A O 1
ATOM 760 N N . ASP A 1 101 ? 13.364 -6.318 -8.286 1.00 70.31 101 ASP A N 1
ATOM 761 C CA . ASP A 1 101 ? 14.414 -7.190 -7.781 1.00 70.31 101 ASP A CA 1
ATOM 762 C C . ASP A 1 101 ? 15.625 -6.342 -7.383 1.00 70.31 101 ASP A C 1
ATOM 764 O O . ASP A 1 101 ? 16.246 -5.698 -8.229 1.00 70.31 101 ASP A O 1
ATOM 768 N N . LYS A 1 102 ? 15.953 -6.313 -6.092 1.00 77.38 102 LYS A N 1
ATOM 769 C CA . LYS A 1 102 ? 17.067 -5.509 -5.573 1.00 77.38 102 LYS A CA 1
ATOM 770 C C . LYS A 1 102 ? 18.432 -5.992 -6.068 1.00 77.38 102 LYS A C 1
ATOM 772 O O . LYS A 1 102 ? 19.352 -5.184 -6.152 1.00 77.38 102 LYS A O 1
ATOM 777 N N . ASP A 1 103 ? 18.561 -7.273 -6.414 1.00 81.06 103 ASP A N 1
ATOM 778 C CA . ASP A 1 103 ? 19.837 -7.868 -6.818 1.00 81.06 103 ASP A CA 1
ATOM 779 C C . ASP A 1 103 ? 20.216 -7.445 -8.250 1.00 81.06 103 ASP A C 1
ATOM 781 O O . ASP A 1 103 ? 21.363 -7.575 -8.669 1.00 81.06 103 ASP A O 1
ATOM 785 N N . LYS A 1 104 ? 19.265 -6.843 -8.977 1.00 73.25 104 LYS A N 1
ATOM 786 C CA . LYS A 1 104 ? 19.476 -6.196 -10.276 1.00 73.25 104 LYS A CA 1
ATOM 787 C C . LYS A 1 104 ? 20.005 -4.765 -10.176 1.00 73.25 104 LYS A C 1
ATOM 789 O O . LYS A 1 104 ? 20.289 -4.161 -11.207 1.00 73.25 104 LYS A O 1
ATOM 794 N N . ILE A 1 105 ? 20.136 -4.180 -8.984 1.00 77.12 105 ILE A N 1
ATOM 795 C CA . ILE A 1 105 ? 20.798 -2.877 -8.847 1.00 77.12 105 ILE A CA 1
ATOM 796 C C . ILE A 1 105 ? 22.300 -3.093 -9.058 1.00 77.12 105 ILE A C 1
ATOM 798 O O . ILE A 1 105 ? 22.986 -3.646 -8.201 1.00 77.12 105 ILE A O 1
ATOM 802 N N . GLU A 1 106 ? 22.824 -2.635 -10.190 1.00 70.50 106 GLU A N 1
ATOM 803 C CA . GLU A 1 106 ? 24.244 -2.747 -10.517 1.00 70.50 106 GLU A CA 1
ATOM 804 C C . GLU A 1 106 ? 24.824 -1.355 -10.753 1.00 70.50 106 GLU A C 1
ATOM 806 O O . GLU A 1 106 ? 24.466 -0.711 -11.727 1.00 70.50 106 GLU A O 1
ATOM 811 N N . GLY A 1 107 ? 25.750 -0.896 -9.909 1.00 70.25 107 GLY A N 1
ATOM 812 C CA . GLY A 1 107 ? 26.519 0.327 -10.161 1.00 70.25 107 GLY A CA 1
ATOM 813 C C . GLY A 1 107 ? 26.060 1.561 -9.381 1.00 70.25 107 GLY A C 1
ATOM 814 O O . GLY A 1 107 ? 25.725 1.475 -8.201 1.00 70.25 107 GLY A O 1
ATOM 815 N N . LEU A 1 108 ? 26.161 2.739 -10.006 1.00 68.25 108 LEU A N 1
ATOM 816 C CA . LEU A 1 108 ? 26.069 4.030 -9.313 1.00 68.25 108 LEU A CA 1
ATOM 817 C C . LEU A 1 108 ? 24.628 4.362 -8.901 1.00 68.25 108 LEU A C 1
ATOM 819 O O . LEU A 1 108 ? 23.710 4.344 -9.725 1.00 68.25 108 LEU A O 1
ATOM 823 N N . ILE A 1 109 ? 24.466 4.767 -7.642 1.00 78.31 109 ILE A N 1
ATOM 824 C CA . ILE A 1 109 ? 23.236 5.346 -7.099 1.00 78.31 109 ILE A CA 1
ATOM 825 C C . ILE A 1 109 ? 23.512 6.817 -6.803 1.00 78.31 109 ILE A C 1
ATOM 827 O O . ILE A 1 109 ? 24.535 7.161 -6.214 1.00 78.31 109 ILE A O 1
ATOM 831 N N . THR A 1 110 ? 22.612 7.696 -7.235 1.00 75.75 110 THR A N 1
ATOM 832 C CA . THR A 1 110 ? 22.698 9.134 -6.959 1.00 75.75 110 THR A CA 1
ATOM 833 C C . THR A 1 110 ? 21.424 9.612 -6.283 1.00 75.75 110 THR A C 1
ATOM 835 O O . THR A 1 110 ? 20.326 9.342 -6.780 1.00 75.75 110 THR A O 1
ATOM 838 N N . GLY A 1 111 ? 21.582 10.365 -5.195 1.00 76.00 111 GLY A N 1
ATOM 839 C CA . GLY A 1 111 ? 20.478 10.924 -4.413 1.00 76.00 111 GLY A CA 1
ATOM 840 C C . GLY A 1 111 ? 19.940 10.010 -3.307 1.00 76.00 111 GLY A C 1
ATOM 841 O O . GLY A 1 111 ? 18.949 10.348 -2.676 1.00 76.00 111 GLY A O 1
ATOM 842 N N . ALA A 1 112 ? 20.563 8.855 -3.066 1.00 84.56 112 ALA A N 1
ATOM 843 C CA . ALA A 1 112 ? 20.253 7.978 -1.941 1.00 84.56 112 ALA A CA 1
ATOM 844 C C . ALA A 1 112 ? 21.432 7.043 -1.638 1.00 84.56 112 ALA A C 1
ATOM 846 O O . ALA A 1 112 ? 22.213 6.727 -2.536 1.00 84.56 112 ALA A O 1
ATOM 847 N N . ASP A 1 113 ? 21.501 6.558 -0.402 1.00 87.12 113 ASP A N 1
ATOM 848 C CA . ASP A 1 113 ? 22.370 5.456 0.004 1.00 87.12 113 ASP A CA 1
ATOM 849 C C . ASP A 1 113 ? 21.595 4.131 -0.083 1.00 87.12 113 ASP A C 1
ATOM 851 O O . ASP A 1 113 ? 20.417 4.063 0.277 1.00 87.12 113 ASP A O 1
ATOM 855 N N . LEU A 1 114 ? 22.238 3.057 -0.546 1.00 86.88 114 LEU A N 1
ATOM 856 C CA . LEU A 1 114 ? 21.632 1.721 -0.566 1.00 86.88 114 LEU A CA 1
ATOM 857 C C . LEU A 1 114 ? 21.856 1.006 0.765 1.00 86.88 114 LEU A C 1
ATOM 859 O O . LEU A 1 114 ? 22.993 0.828 1.198 1.00 86.88 114 LEU A O 1
ATOM 863 N N . GLU A 1 115 ? 20.775 0.534 1.374 1.00 89.81 115 GLU A N 1
ATOM 864 C CA . GLU A 1 115 ? 20.786 -0.323 2.558 1.00 89.81 115 GLU A CA 1
ATOM 865 C C . GLU A 1 115 ? 20.208 -1.712 2.229 1.00 89.81 115 GLU A C 1
ATOM 867 O O . GLU A 1 115 ? 19.667 -1.954 1.149 1.00 89.81 115 GLU A O 1
ATOM 872 N N . ALA A 1 116 ? 20.324 -2.659 3.165 1.00 86.81 116 ALA A N 1
ATOM 873 C CA . ALA A 1 116 ? 19.957 -4.065 2.944 1.00 86.81 116 ALA A CA 1
ATOM 874 C C . ALA A 1 116 ? 18.472 -4.287 2.577 1.00 86.81 116 ALA A C 1
ATOM 876 O O . ALA A 1 116 ? 18.123 -5.281 1.929 1.00 86.81 116 ALA A O 1
ATOM 877 N N . ASP A 1 117 ? 17.610 -3.375 3.013 1.00 85.12 117 ASP A N 1
ATOM 878 C CA . ASP A 1 117 ? 16.149 -3.422 2.958 1.00 85.12 117 ASP A CA 1
ATOM 879 C C . ASP A 1 117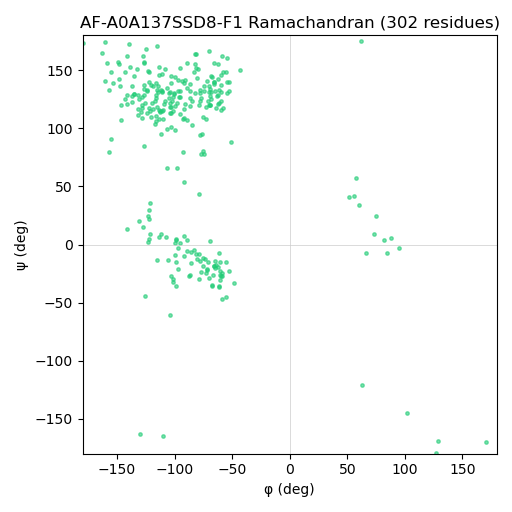 ? 15.525 -2.219 2.224 1.00 85.12 117 ASP A C 1
ATOM 881 O O . ASP A 1 117 ? 14.297 -2.133 2.132 1.00 85.12 117 ASP A O 1
ATOM 885 N N . GLY A 1 118 ? 16.329 -1.299 1.678 1.00 88.00 118 GLY A N 1
ATOM 886 C CA . GLY A 1 118 ? 15.805 -0.147 0.949 1.00 88.00 118 GLY A CA 1
ATOM 887 C C . GLY A 1 118 ? 16.830 0.927 0.592 1.00 88.00 118 GLY A C 1
ATOM 888 O O . GLY A 1 118 ? 18.032 0.757 0.764 1.00 88.00 118 GLY A O 1
ATOM 889 N N . PHE A 1 119 ? 16.330 2.068 0.123 1.00 87.06 119 PHE A N 1
ATOM 890 C CA . PHE A 1 119 ? 17.117 3.275 -0.128 1.00 87.06 119 PHE A CA 1
ATOM 891 C C . PHE A 1 119 ? 16.991 4.232 1.059 1.00 87.06 119 PHE A C 1
ATOM 893 O O . PHE A 1 119 ? 15.882 4.657 1.391 1.00 87.06 119 PHE A O 1
ATOM 900 N N . LYS A 1 120 ? 18.104 4.603 1.690 1.00 87.50 120 LYS A N 1
ATOM 901 C CA . LYS A 1 120 ? 18.159 5.710 2.646 1.00 87.50 120 LYS A CA 1
ATOM 902 C C . LYS A 1 120 ? 18.293 7.022 1.882 1.00 87.50 120 LYS A C 1
ATOM 904 O O . LYS A 1 120 ? 19.121 7.159 0.990 1.00 87.50 120 LYS A O 1
ATOM 909 N N . TRP A 1 121 ? 17.453 7.985 2.223 1.00 79.50 121 TRP A N 1
ATOM 910 C CA . TRP A 1 121 ? 17.226 9.183 1.428 1.00 79.50 121 TRP A CA 1
ATOM 911 C C . TRP A 1 121 ? 17.178 10.421 2.323 1.00 79.50 121 TRP A C 1
ATOM 913 O O . TRP A 1 121 ? 16.556 10.404 3.384 1.00 79.50 121 TRP A O 1
ATOM 923 N N . ASP A 1 122 ? 17.831 11.499 1.889 1.00 70.50 122 ASP A N 1
ATOM 924 C CA . ASP A 1 122 ? 17.946 12.759 2.634 1.00 70.50 122 ASP A CA 1
ATOM 925 C C . ASP A 1 122 ? 16.955 13.850 2.184 1.00 70.50 122 ASP A C 1
ATOM 927 O O . ASP A 1 122 ? 17.013 14.976 2.672 1.00 70.50 122 ASP A O 1
ATOM 931 N N . GLN A 1 123 ? 16.042 13.524 1.258 1.00 64.31 123 GLN A N 1
ATOM 932 C CA . GLN A 1 123 ? 14.997 14.409 0.717 1.00 64.31 123 GLN A CA 1
ATOM 933 C C . GLN A 1 123 ? 15.461 15.600 -0.116 1.00 64.31 123 GLN A C 1
ATOM 935 O O . GLN A 1 123 ? 14.636 16.250 -0.760 1.00 64.31 123 GLN A O 1
ATOM 940 N N . SER A 1 124 ? 16.765 15.858 -0.184 1.00 63.47 124 SER A N 1
ATOM 941 C CA . SER A 1 124 ? 17.321 16.977 -0.945 1.00 63.47 124 SER A CA 1
ATOM 942 C C . SER A 1 124 ? 17.381 16.705 -2.453 1.00 63.47 124 SER A C 1
ATOM 944 O O . SER A 1 124 ? 17.551 17.625 -3.254 1.00 63.47 124 SER A O 1
ATOM 946 N N . THR A 1 125 ? 17.209 15.444 -2.855 1.00 59.62 125 THR A N 1
ATOM 947 C CA . THR A 1 125 ? 17.388 14.973 -4.230 1.00 59.62 125 THR A CA 1
ATOM 948 C C . THR A 1 125 ? 16.171 14.180 -4.719 1.00 59.62 125 THR A C 1
ATOM 950 O O . THR A 1 125 ? 15.791 13.157 -4.154 1.00 59.62 125 THR A O 1
ATOM 953 N N . ASN A 1 126 ? 15.537 14.667 -5.790 1.00 59.66 126 ASN A N 1
ATOM 954 C CA . ASN A 1 126 ? 14.441 14.010 -6.511 1.00 59.66 126 ASN A CA 1
ATOM 955 C C . ASN A 1 126 ? 14.617 14.301 -8.017 1.00 59.66 126 ASN A C 1
ATOM 957 O O . ASN A 1 126 ? 14.714 15.478 -8.381 1.00 59.66 126 ASN A O 1
ATOM 961 N N . PRO A 1 127 ? 14.679 13.287 -8.903 1.00 60.66 127 PRO A N 1
ATOM 962 C CA . PRO A 1 127 ? 14.517 11.849 -8.645 1.00 60.66 127 PRO A CA 1
ATOM 963 C C . PRO A 1 127 ? 15.784 11.166 -8.109 1.00 60.66 127 PRO A C 1
ATOM 965 O O . PRO A 1 127 ? 16.896 11.563 -8.466 1.00 60.66 127 PRO A O 1
ATOM 968 N N . ILE A 1 128 ? 15.608 10.091 -7.329 1.00 71.19 128 ILE A N 1
ATOM 969 C CA . ILE A 1 128 ? 16.689 9.128 -7.053 1.00 71.19 128 ILE A CA 1
ATOM 970 C C . ILE A 1 128 ? 16.969 8.387 -8.362 1.00 71.19 128 ILE A C 1
ATOM 972 O O . ILE A 1 128 ? 16.041 7.964 -9.055 1.00 71.19 128 ILE A O 1
ATOM 976 N N . LYS A 1 129 ? 18.241 8.238 -8.728 1.00 72.25 129 LYS A N 1
ATOM 977 C CA . LYS A 1 129 ? 18.639 7.506 -9.939 1.00 72.25 129 LYS A CA 1
ATOM 978 C C . LYS A 1 129 ? 19.541 6.354 -9.545 1.00 72.25 129 LYS A C 1
ATOM 980 O O . LYS A 1 129 ? 20.435 6.534 -8.722 1.00 72.25 129 LYS A O 1
ATOM 985 N N . PHE A 1 130 ? 19.318 5.200 -10.150 1.00 71.81 130 PHE A N 1
ATOM 986 C CA . PHE A 1 130 ? 20.154 4.026 -9.960 1.00 71.81 130 PHE A CA 1
ATOM 987 C C . PHE A 1 130 ? 20.276 3.276 -11.278 1.00 71.81 130 PHE A C 1
ATOM 989 O O . PHE A 1 130 ? 19.381 3.306 -12.124 1.00 71.81 130 PHE A O 1
ATOM 996 N N . GLN A 1 131 ? 21.414 2.628 -11.469 1.00 68.31 131 GLN A N 1
ATOM 997 C CA . GLN A 1 131 ? 21.596 1.696 -12.567 1.00 68.31 131 GLN A CA 1
ATOM 998 C C . GLN A 1 131 ? 20.909 0.372 -12.216 1.00 68.31 131 GLN A C 1
ATOM 1000 O O . GLN A 1 131 ? 21.055 -0.148 -11.108 1.00 68.31 131 GLN A O 1
ATOM 1005 N N . TYR A 1 132 ? 20.099 -0.132 -13.145 1.00 68.31 132 TYR A N 1
ATOM 1006 C CA . TYR A 1 132 ? 19.289 -1.322 -12.940 1.00 68.31 132 TYR A CA 1
ATOM 1007 C C . TYR A 1 132 ? 19.467 -2.269 -14.120 1.00 68.31 132 TYR A C 1
ATOM 1009 O O . TYR A 1 132 ? 19.142 -1.944 -15.264 1.00 68.31 132 TYR A O 1
ATOM 1017 N N . LYS A 1 133 ? 20.008 -3.448 -13.840 1.00 61.88 133 LYS A N 1
ATOM 1018 C CA . LYS A 1 133 ? 20.232 -4.505 -14.811 1.00 61.88 133 LYS A CA 1
ATOM 1019 C C . LYS A 1 133 ? 18.925 -5.217 -15.092 1.00 61.88 133 LYS A C 1
ATOM 1021 O O . LYS A 1 133 ? 18.532 -6.141 -14.388 1.00 61.88 133 LYS A O 1
ATOM 1026 N N . LEU A 1 134 ? 18.240 -4.782 -16.139 1.00 52.31 134 LEU A N 1
ATOM 1027 C CA . LEU A 1 134 ? 16.978 -5.396 -16.536 1.00 52.31 134 LEU A CA 1
ATOM 1028 C C . LEU A 1 134 ? 17.194 -6.830 -17.059 1.00 52.31 134 LEU A C 1
ATOM 1030 O O . LEU A 1 134 ? 16.395 -7.706 -16.706 1.00 52.31 134 LEU A O 1
ATOM 1034 N N . CYS A 1 135 ? 18.314 -7.088 -17.754 1.00 44.41 135 CYS A N 1
ATOM 1035 C CA . CYS A 1 135 ? 18.648 -8.380 -18.375 1.00 44.41 135 CYS A CA 1
ATOM 1036 C C . CYS A 1 135 ? 20.107 -8.826 -18.128 1.00 44.41 135 CYS A C 1
ATOM 1038 O O . CYS A 1 135 ? 21.028 -8.008 -18.082 1.00 44.41 135 CYS A O 1
ATOM 1040 N N . GLU A 1 136 ? 20.336 -10.141 -17.984 1.00 46.00 136 GLU A N 1
ATOM 1041 C CA . GLU A 1 136 ? 21.679 -10.720 -17.784 1.00 46.00 136 GLU A CA 1
ATOM 1042 C C . GLU A 1 136 ? 22.495 -10.840 -19.066 1.00 46.00 136 GLU A C 1
ATOM 1044 O O . GLU A 1 136 ? 23.725 -10.728 -19.013 1.00 46.00 136 GLU A O 1
ATOM 1049 N N . ASN A 1 137 ? 21.837 -11.024 -20.212 1.00 39.34 137 ASN A N 1
ATOM 1050 C CA . ASN A 1 137 ? 22.511 -10.947 -21.489 1.00 39.34 137 ASN A CA 1
ATOM 1051 C C . ASN A 1 137 ? 21.533 -10.625 -22.642 1.00 39.34 137 ASN A C 1
ATOM 1053 O O . ASN A 1 137 ? 20.550 -11.331 -22.797 1.00 39.34 137 ASN A O 1
ATOM 1057 N N . PRO A 1 138 ? 21.887 -9.665 -23.502 1.00 44.44 138 PRO A N 1
ATOM 1058 C CA . PRO A 1 138 ? 23.199 -9.065 -23.494 1.00 44.44 138 PRO A CA 1
ATOM 1059 C C . PRO A 1 138 ? 23.252 -7.948 -22.441 1.00 44.44 138 PRO A C 1
ATOM 1061 O O . PRO A 1 138 ? 22.238 -7.341 -22.163 1.00 44.44 138 PRO A O 1
ATOM 1064 N N . LYS A 1 139 ? 24.406 -7.700 -21.804 1.00 47.16 139 LYS A N 1
ATOM 1065 C CA . LYS A 1 139 ? 24.551 -6.771 -20.652 1.00 47.16 139 LYS A CA 1
ATOM 1066 C C . LYS A 1 139 ? 23.943 -5.376 -20.897 1.00 47.16 139 LYS A C 1
ATOM 1068 O O . LYS A 1 139 ? 24.645 -4.494 -21.389 1.00 47.16 139 LYS A O 1
ATOM 1073 N N . GLU A 1 140 ? 22.655 -5.191 -20.600 1.00 46.94 140 GLU A N 1
ATOM 1074 C CA . GLU A 1 140 ? 21.924 -3.926 -20.714 1.00 46.94 140 GLU A CA 1
ATOM 1075 C C . GLU A 1 140 ? 21.843 -3.291 -19.324 1.00 46.94 140 GLU A C 1
ATOM 1077 O O . GLU A 1 140 ? 21.004 -3.663 -18.501 1.00 46.94 140 GLU A O 1
ATOM 1082 N N . ILE A 1 141 ? 22.737 -2.341 -19.036 1.00 49.47 141 ILE A N 1
ATOM 1083 C CA . ILE A 1 141 ? 22.565 -1.461 -17.878 1.00 49.47 141 ILE A CA 1
ATOM 1084 C C . ILE A 1 141 ? 21.668 -0.319 -18.336 1.00 49.47 141 ILE A C 1
ATOM 1086 O O . ILE A 1 141 ? 22.126 0.597 -19.014 1.00 49.47 141 ILE A O 1
ATOM 1090 N N . VAL A 1 142 ? 20.395 -0.368 -17.954 1.00 51.12 142 VAL A N 1
ATOM 1091 C CA . VAL A 1 142 ? 19.464 0.735 -18.188 1.00 51.12 142 VAL A CA 1
ATOM 1092 C C . VAL A 1 142 ? 19.480 1.641 -16.960 1.00 51.12 142 VAL A C 1
ATOM 1094 O O . VAL A 1 142 ? 19.540 1.187 -15.813 1.00 51.12 142 VAL A O 1
ATOM 1097 N N . TYR A 1 143 ? 19.454 2.954 -17.179 1.00 52.59 143 TYR A N 1
ATOM 1098 C CA . TYR A 1 143 ? 19.270 3.895 -16.079 1.00 52.59 143 TYR A CA 1
ATOM 1099 C C . TYR A 1 143 ? 17.822 3.791 -15.598 1.00 52.59 143 TYR A C 1
ATOM 1101 O O . TYR A 1 143 ? 16.903 3.979 -16.381 1.00 52.59 143 TYR A O 1
ATOM 1109 N N . ALA A 1 144 ?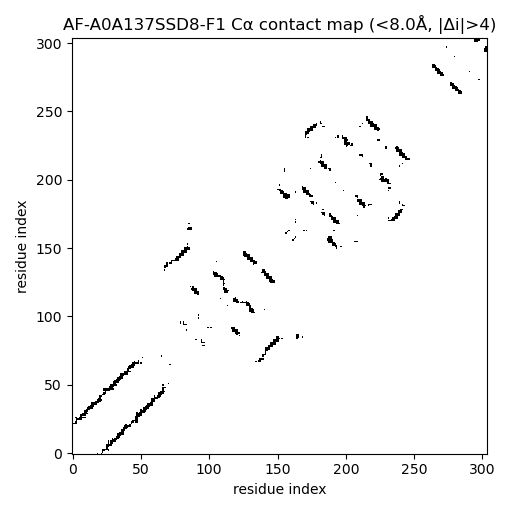 17.586 3.512 -14.323 1.00 56.34 144 ALA A N 1
ATOM 1110 C CA . ALA A 1 144 ? 16.261 3.623 -13.731 1.00 56.34 144 ALA A CA 1
ATOM 1111 C C . ALA A 1 144 ? 16.153 4.942 -12.958 1.00 56.34 144 ALA A C 1
ATOM 1113 O O . ALA A 1 144 ? 17.110 5.432 -12.346 1.00 56.34 144 ALA A O 1
ATOM 1114 N N . LYS A 1 145 ? 14.965 5.539 -12.993 1.00 61.88 145 LYS A N 1
ATOM 1115 C CA . LYS A 1 145 ? 14.603 6.688 -12.166 1.00 61.88 145 LYS A CA 1
ATOM 1116 C C . LYS A 1 145 ? 13.548 6.253 -11.166 1.00 61.88 145 LYS A C 1
ATOM 1118 O O . LYS A 1 145 ? 12.551 5.647 -11.543 1.00 61.88 145 LYS A O 1
ATOM 1123 N N . LEU A 1 146 ? 13.741 6.616 -9.907 1.00 60.06 146 LEU A N 1
ATOM 1124 C CA . LEU A 1 146 ? 12.683 6.609 -8.914 1.00 60.06 146 LEU A CA 1
ATOM 1125 C C . LEU A 1 146 ? 12.046 7.996 -8.891 1.00 60.06 146 LEU A C 1
ATOM 1127 O O . LEU A 1 146 ? 12.651 8.962 -8.420 1.00 60.06 146 LEU A O 1
ATOM 1131 N N . SER A 1 147 ? 10.832 8.098 -9.410 1.00 61.22 147 SER A N 1
ATOM 1132 C CA . SER A 1 147 ? 9.992 9.271 -9.206 1.00 61.22 147 SER A CA 1
ATOM 1133 C C . SER A 1 147 ? 9.222 9.102 -7.906 1.00 61.22 147 SER A C 1
ATOM 1135 O O . SER A 1 147 ? 8.635 8.057 -7.639 1.00 61.22 147 SER A O 1
ATOM 1137 N N . LEU A 1 148 ? 9.230 10.135 -7.074 1.00 61.91 148 LEU A N 1
ATOM 1138 C CA . LEU A 1 148 ? 8.587 10.077 -5.768 1.00 61.91 148 LEU A CA 1
ATOM 1139 C C . LEU A 1 148 ? 7.231 10.766 -5.820 1.00 61.91 148 LEU A C 1
ATOM 1141 O O . LEU A 1 148 ? 7.110 11.903 -6.277 1.00 61.91 148 LEU A O 1
ATOM 1145 N N . ALA A 1 149 ? 6.222 10.065 -5.322 1.00 63.69 149 ALA A N 1
ATOM 1146 C CA . ALA A 1 149 ? 4.918 10.607 -4.990 1.00 63.69 149 ALA A CA 1
ATOM 1147 C C . ALA A 1 149 ? 4.724 10.534 -3.471 1.00 63.69 149 ALA A C 1
ATOM 1149 O O . ALA A 1 149 ? 5.287 9.672 -2.799 1.00 63.69 149 ALA A O 1
ATOM 1150 N N . ILE A 1 150 ? 3.919 11.431 -2.911 1.00 68.25 150 ILE A N 1
ATOM 1151 C CA . ILE A 1 150 ? 3.634 11.426 -1.473 1.00 68.25 150 ILE A CA 1
ATOM 1152 C C . ILE A 1 150 ? 2.458 10.474 -1.199 1.00 68.25 150 ILE A C 1
ATOM 1154 O O . ILE A 1 150 ? 1.488 10.426 -1.963 1.00 68.25 150 ILE A O 1
ATOM 1158 N N . LEU A 1 151 ? 2.552 9.677 -0.132 1.00 74.75 151 LEU A N 1
ATOM 1159 C CA . LEU A 1 151 ? 1.431 8.887 0.375 1.00 74.75 151 LEU A CA 1
ATOM 1160 C C . LEU A 1 151 ? 0.389 9.819 0.990 1.00 74.75 151 LEU A C 1
ATOM 1162 O O . LEU A 1 151 ? 0.651 10.510 1.963 1.00 74.75 151 LEU A O 1
ATOM 1166 N N . GLU A 1 152 ? -0.825 9.803 0.454 1.00 86.06 152 GLU A N 1
ATOM 1167 C CA . GLU A 1 152 ? -1.935 10.557 1.046 1.00 86.06 152 GLU A CA 1
ATOM 1168 C C . GLU A 1 152 ? -2.398 9.952 2.378 1.00 86.06 152 GLU A C 1
ATOM 1170 O O . GLU A 1 152 ? -2.899 10.668 3.239 1.00 86.06 152 GLU A O 1
ATOM 1175 N N . VAL A 1 153 ? -2.237 8.635 2.542 1.00 88.62 153 VAL A N 1
ATOM 1176 C CA . VAL A 1 153 ? -2.599 7.882 3.747 1.00 88.62 153 VAL A CA 1
ATOM 1177 C C . VAL A 1 153 ? -1.533 6.822 4.012 1.00 88.62 153 VAL A C 1
ATOM 1179 O O . VAL A 1 153 ? -1.207 6.025 3.130 1.00 88.62 153 VAL A O 1
ATOM 1182 N N . VAL A 1 154 ? -1.027 6.788 5.240 1.00 88.56 154 VAL A N 1
ATOM 1183 C CA . VAL A 1 154 ? -0.099 5.781 5.762 1.00 88.56 154 VAL A CA 1
ATOM 1184 C C . VAL A 1 154 ? -0.810 5.033 6.887 1.00 88.56 154 VAL A C 1
ATOM 1186 O O . VAL A 1 154 ? -1.301 5.673 7.810 1.00 88.56 154 VAL A O 1
ATOM 1189 N N . GLY A 1 155 ? -0.871 3.701 6.827 1.00 91.25 155 GLY A N 1
ATOM 1190 C CA . GLY A 1 155 ? -1.433 2.866 7.894 1.00 91.25 155 GLY A CA 1
ATOM 1191 C C . GLY A 1 155 ? -2.517 1.867 7.464 1.00 91.25 155 GLY A C 1
ATOM 1192 O O . GLY A 1 155 ? -2.846 1.784 6.273 1.00 91.25 155 GLY A O 1
ATOM 1193 N N . PRO A 1 156 ? -3.053 1.091 8.426 1.00 95.12 156 PRO A N 1
ATOM 1194 C CA . PRO A 1 156 ? -2.796 1.217 9.864 1.00 95.12 156 PRO A CA 1
ATOM 1195 C C . PRO A 1 156 ? -1.378 0.761 10.247 1.00 95.12 156 PRO A C 1
ATOM 1197 O O . PRO A 1 156 ? -0.863 -0.208 9.692 1.00 95.12 156 PRO A O 1
ATOM 1200 N N . VAL A 1 157 ? -0.733 1.470 11.171 1.00 93.25 157 VAL A N 1
ATOM 1201 C CA . VAL A 1 157 ? 0.594 1.134 11.713 1.00 93.25 157 VAL A CA 1
ATOM 1202 C C . VAL A 1 157 ? 0.563 1.078 13.235 1.00 93.25 157 VAL A C 1
ATOM 1204 O O . VAL A 1 157 ? -0.301 1.691 13.860 1.00 93.25 157 VAL A O 1
ATOM 1207 N N . ASP A 1 158 ? 1.513 0.353 13.829 1.00 94.31 158 ASP A N 1
ATOM 1208 C CA . ASP A 1 158 ? 1.816 0.456 15.260 1.00 94.31 158 ASP A CA 1
ATOM 1209 C C . ASP A 1 158 ? 2.604 1.755 15.490 1.00 94.31 158 ASP A C 1
ATOM 1211 O O . ASP A 1 158 ? 3.765 1.833 15.064 1.00 94.31 158 ASP A O 1
ATOM 1215 N N . PRO A 1 159 ? 2.015 2.781 16.134 1.00 93.44 159 PRO A N 1
ATOM 1216 C CA . PRO A 1 159 ? 2.639 4.096 16.270 1.00 93.44 159 PRO A CA 1
ATOM 1217 C C . PRO A 1 159 ? 3.907 4.073 17.133 1.00 93.44 159 PRO A C 1
ATOM 1219 O O . PRO A 1 159 ? 4.724 4.987 17.033 1.00 93.44 159 PRO A O 1
ATOM 1222 N N . ASN A 1 160 ? 4.113 3.033 17.953 1.00 92.44 160 ASN A N 1
ATOM 1223 C CA . ASN A 1 160 ? 5.345 2.877 18.733 1.00 92.44 160 ASN A CA 1
ATOM 1224 C C . ASN A 1 160 ? 6.511 2.376 17.875 1.00 92.44 160 ASN A C 1
ATOM 1226 O O . ASN A 1 160 ? 7.671 2.580 18.229 1.00 92.44 160 ASN A O 1
ATOM 1230 N N . LYS A 1 161 ? 6.211 1.699 16.760 1.00 89.12 161 LYS A N 1
ATOM 1231 C CA . LYS A 1 161 ? 7.210 1.177 15.817 1.00 89.12 161 LYS A CA 1
ATOM 1232 C C . LYS A 1 161 ? 7.389 2.083 14.605 1.00 89.12 161 LYS A C 1
ATOM 1234 O O . LYS A 1 161 ? 8.498 2.201 14.099 1.00 89.12 161 LYS A O 1
ATOM 1239 N N . THR A 1 162 ? 6.308 2.701 14.138 1.00 84.62 162 THR A N 1
ATOM 1240 C CA . THR A 1 162 ? 6.289 3.586 12.968 1.00 84.62 162 THR A CA 1
ATOM 1241 C C . THR A 1 162 ? 5.655 4.917 13.371 1.00 84.62 162 THR A C 1
ATOM 1243 O O . THR A 1 162 ? 4.447 5.066 13.207 1.00 84.62 162 THR A O 1
ATOM 1246 N N . PRO A 1 163 ? 6.424 5.861 13.945 1.00 87.19 163 PRO A N 1
ATOM 1247 C CA . PRO A 1 163 ? 5.893 7.151 14.380 1.00 87.19 163 PRO A CA 1
ATOM 1248 C C . PRO A 1 163 ? 5.515 8.041 13.188 1.00 87.19 163 PRO A C 1
ATOM 1250 O O . PRO A 1 163 ? 5.929 7.785 12.055 1.00 87.19 163 PRO A O 1
ATOM 1253 N N . ASN A 1 164 ? 4.762 9.118 13.451 1.00 85.00 164 ASN A N 1
ATOM 1254 C CA . ASN A 1 164 ? 4.392 10.089 12.421 1.00 85.00 164 ASN A CA 1
ATOM 1255 C C . ASN A 1 164 ? 5.674 10.695 11.816 1.00 85.00 164 ASN A C 1
ATOM 1257 O O . ASN A 1 164 ? 6.411 11.376 12.536 1.00 85.00 164 ASN A O 1
ATOM 1261 N N . PRO A 1 165 ? 5.950 10.466 10.520 1.00 72.00 165 PRO A N 1
ATOM 1262 C CA . PRO A 1 165 ? 7.208 10.875 9.909 1.00 72.00 165 PRO A CA 1
ATOM 1263 C C . PRO A 1 165 ? 7.299 12.394 9.720 1.00 72.00 165 PRO A C 1
ATOM 1265 O O . PRO A 1 165 ? 8.402 12.927 9.614 1.00 72.00 165 PRO A O 1
ATOM 1268 N N . ASN A 1 166 ? 6.159 13.097 9.691 1.00 81.75 166 ASN A N 1
ATOM 1269 C CA . ASN A 1 166 ? 6.107 14.552 9.618 1.00 81.75 166 ASN A CA 1
ATOM 1270 C C . ASN A 1 166 ? 4.787 15.100 10.209 1.00 81.75 166 ASN A C 1
ATOM 1272 O O . ASN A 1 166 ? 3.807 15.283 9.474 1.00 81.75 166 ASN A O 1
ATOM 1276 N N . PRO A 1 167 ? 4.754 15.411 11.518 1.00 85.44 167 PRO A N 1
ATOM 1277 C CA . PRO A 1 167 ? 3.570 15.960 12.191 1.00 85.44 167 PRO A CA 1
ATOM 1278 C C . PRO A 1 167 ? 3.055 17.286 11.601 1.00 85.44 167 PRO A C 1
ATOM 1280 O O . PRO A 1 167 ? 1.867 17.609 11.695 1.00 85.44 167 PRO A O 1
ATOM 1283 N N . ASP A 1 168 ? 3.920 18.055 10.936 1.00 85.75 168 ASP A N 1
ATOM 1284 C CA . ASP A 1 168 ? 3.516 19.310 10.301 1.00 85.75 168 ASP A CA 1
ATOM 1285 C C . ASP A 1 168 ? 2.684 19.072 9.040 1.00 85.75 168 ASP A C 1
ATOM 1287 O O . ASP A 1 168 ? 1.853 19.914 8.691 1.00 85.75 168 ASP A O 1
ATOM 1291 N N . LYS A 1 169 ? 2.830 17.908 8.396 1.00 86.12 169 LYS A N 1
ATOM 1292 C CA . LYS A 1 169 ? 2.200 17.598 7.105 1.00 86.12 169 LYS A CA 1
ATOM 1293 C C . LYS A 1 169 ? 1.179 16.468 7.139 1.00 86.12 169 LYS A C 1
ATOM 1295 O O . LYS A 1 169 ? 0.374 16.379 6.214 1.00 86.12 169 LYS A O 1
ATOM 1300 N N . TYR A 1 170 ? 1.135 15.684 8.212 1.00 91.62 170 TYR A N 1
ATOM 1301 C CA . TYR A 1 170 ? 0.113 14.661 8.429 1.00 91.62 170 TYR A CA 1
ATOM 1302 C C . TYR A 1 170 ? -0.755 14.963 9.648 1.00 91.62 170 TYR A C 1
ATOM 1304 O O . TYR A 1 170 ? -0.247 15.354 10.695 1.00 91.62 170 TYR A O 1
ATOM 1312 N N . TRP A 1 171 ? -2.054 14.718 9.515 1.00 96.19 171 TRP A N 1
ATOM 1313 C CA . TRP A 1 171 ? -2.952 14.471 10.637 1.00 96.19 171 TRP A CA 1
ATOM 1314 C C . TRP A 1 171 ? -2.812 13.033 11.128 1.00 96.19 171 TRP A C 1
ATOM 1316 O O . TRP A 1 171 ? -2.518 12.127 10.346 1.00 96.19 171 TRP A O 1
ATOM 1326 N N . THR A 1 172 ? -3.063 12.820 12.413 1.00 97.56 172 THR A N 1
ATOM 1327 C CA . THR A 1 172 ? -3.049 11.505 13.053 1.00 97.56 172 THR A CA 1
ATOM 1328 C C . THR A 1 172 ? -4.475 11.038 13.316 1.00 97.56 172 THR A C 1
ATOM 1330 O O . THR A 1 172 ? -5.246 11.734 13.972 1.00 97.56 172 THR A O 1
ATOM 1333 N N . VAL A 1 173 ? -4.824 9.840 12.848 1.00 98.38 173 VAL A N 1
ATOM 1334 C CA . VAL A 1 173 ? -6.079 9.169 13.208 1.00 98.38 173 VAL A CA 1
ATOM 1335 C C . VAL A 1 173 ? -5.757 7.928 14.026 1.00 98.38 173 VAL A C 1
ATOM 1337 O O . VAL A 1 173 ? -5.251 6.945 13.487 1.00 98.38 173 VAL A O 1
ATOM 1340 N N . THR A 1 174 ? -6.046 7.974 15.323 1.00 98.31 174 THR A N 1
ATOM 1341 C CA . THR A 1 174 ? -5.744 6.894 16.271 1.00 98.31 174 THR A CA 1
ATOM 1342 C C . THR A 1 174 ? -7.010 6.136 16.628 1.00 98.31 174 THR A C 1
ATOM 1344 O O . THR A 1 174 ? -8.009 6.736 17.018 1.00 98.31 174 THR A O 1
ATOM 1347 N N . PHE A 1 175 ? -6.958 4.813 16.548 1.00 98.62 175 PHE A N 1
ATOM 1348 C CA . PHE A 1 175 ? -8.032 3.931 16.971 1.00 98.62 175 PHE A CA 1
ATOM 1349 C C . PHE A 1 175 ? -7.722 3.353 18.350 1.00 98.62 175 PHE A C 1
ATOM 1351 O O . PHE A 1 175 ? -6.656 2.788 18.583 1.00 98.62 175 PHE A O 1
ATOM 1358 N N . GLU A 1 176 ? -8.662 3.445 19.278 1.00 98.12 176 GLU A N 1
ATOM 1359 C CA . GLU A 1 176 ? -8.472 2.918 20.630 1.00 98.12 176 GLU A CA 1
ATOM 1360 C C . GLU A 1 176 ? -9.743 2.277 21.170 1.00 98.12 176 GLU A C 1
ATOM 1362 O O . GLU A 1 176 ? -10.838 2.489 20.655 1.00 98.12 176 GLU A O 1
ATOM 1367 N N . SER A 1 177 ? -9.605 1.461 22.210 1.00 97.88 177 SER A N 1
ATOM 1368 C CA . SER A 1 177 ? -10.771 0.968 22.937 1.00 97.88 177 SER A CA 1
ATOM 1369 C C . SER A 1 177 ? -11.282 2.061 23.866 1.00 97.88 177 SER A C 1
ATOM 1371 O O . SER A 1 177 ? -10.490 2.646 24.601 1.00 97.88 177 SER A O 1
ATOM 1373 N N . GLU A 1 178 ? -12.594 2.307 23.873 1.00 98.06 178 GLU A N 1
ATOM 1374 C CA . GLU A 1 178 ? -13.199 3.191 24.876 1.00 98.06 178 GLU A CA 1
ATOM 1375 C C . GLU A 1 178 ? -12.989 2.652 26.294 1.00 98.06 178 GLU A C 1
ATOM 1377 O O . GLU A 1 178 ? -12.742 3.419 27.221 1.00 98.06 178 GLU A O 1
ATOM 1382 N N . ASP A 1 179 ? -13.037 1.328 26.444 1.00 97.00 179 ASP A N 1
ATOM 1383 C CA . ASP A 1 179 ? -12.858 0.643 27.713 1.00 97.00 179 ASP A CA 1
ATOM 1384 C C . ASP A 1 179 ? -12.172 -0.705 27.487 1.00 97.00 179 ASP A C 1
ATOM 1386 O O . ASP A 1 179 ? -12.757 -1.688 27.012 1.00 97.00 179 ASP A O 1
ATOM 1390 N N . THR A 1 180 ? -10.901 -0.765 27.881 1.00 96.19 180 THR A N 1
ATOM 1391 C CA . THR A 1 180 ? -10.068 -1.961 27.731 1.00 96.19 180 THR A CA 1
ATOM 1392 C C . THR A 1 180 ? -10.561 -3.148 28.558 1.00 96.19 180 THR A C 1
ATOM 1394 O O . THR A 1 180 ? -10.138 -4.278 28.310 1.00 96.19 180 THR A O 1
ATOM 1397 N N . SER A 1 181 ? -11.470 -2.954 29.522 1.00 95.00 181 SER A N 1
ATOM 1398 C CA . SER A 1 181 ? -12.137 -4.043 30.245 1.00 95.00 181 SER A CA 1
ATOM 1399 C C . SER A 1 181 ? -13.220 -4.747 29.416 1.00 95.00 181 SER A C 1
ATOM 1401 O O . SER A 1 181 ? -13.529 -5.904 29.707 1.00 95.00 181 SER A O 1
ATOM 1403 N N . LYS A 1 182 ? -13.716 -4.114 28.343 1.00 93.31 182 LYS A N 1
ATOM 1404 C CA . LYS A 1 182 ? -14.761 -4.647 27.449 1.00 93.31 182 LYS A CA 1
ATOM 1405 C C . LYS A 1 182 ? -14.207 -5.205 26.135 1.00 93.31 182 LYS A C 1
ATOM 1407 O O . LYS A 1 182 ? -14.755 -6.155 25.578 1.00 93.31 182 LYS A O 1
ATOM 1412 N N . GLY A 1 183 ? -13.095 -4.662 25.652 1.00 94.69 183 GLY A N 1
ATOM 1413 C CA . GLY A 1 183 ? -12.420 -5.146 24.449 1.00 94.69 183 GLY A CA 1
ATOM 1414 C C . GLY A 1 183 ? -11.156 -4.357 24.128 1.00 94.69 183 GLY A C 1
ATOM 1415 O O . GLY A 1 183 ? -10.846 -3.367 24.786 1.00 94.69 183 GLY A O 1
ATOM 1416 N N . THR A 1 184 ? -10.401 -4.806 23.134 1.00 96.56 184 THR A N 1
ATOM 1417 C CA . THR A 1 184 ? -9.137 -4.199 22.701 1.00 96.56 184 THR A CA 1
ATOM 1418 C C . THR A 1 184 ? -9.141 -3.921 21.201 1.00 96.56 184 THR A C 1
ATOM 1420 O O . THR A 1 184 ? -9.935 -4.491 20.450 1.00 96.56 184 THR A O 1
ATOM 1423 N N . VAL A 1 185 ? -8.226 -3.056 20.771 1.00 97.25 185 VAL A N 1
ATOM 1424 C CA . VAL A 1 185 ? -7.902 -2.778 19.365 1.00 97.25 185 VAL A CA 1
ATOM 1425 C C . VAL A 1 185 ? -6.492 -3.319 19.097 1.00 97.25 185 VAL A C 1
ATOM 1427 O O . VAL A 1 185 ? -5.680 -3.356 20.025 1.00 97.25 185 VAL A O 1
ATOM 1430 N N . ALA A 1 186 ? -6.222 -3.805 17.882 1.00 96.56 186 ALA A N 1
ATOM 1431 C CA . ALA A 1 186 ? -4.900 -4.284 17.464 1.00 96.56 186 ALA A CA 1
ATOM 1432 C C . ALA A 1 186 ? -3.799 -3.224 17.670 1.00 96.56 186 ALA A C 1
ATOM 1434 O O . ALA A 1 186 ? -4.101 -2.043 17.800 1.00 96.56 186 ALA A O 1
ATOM 1435 N N . ALA A 1 187 ? -2.528 -3.638 17.705 1.00 96.00 187 ALA A N 1
ATOM 1436 C CA . ALA A 1 187 ? -1.410 -2.708 17.890 1.00 96.00 187 ALA A CA 1
ATOM 1437 C C . ALA A 1 187 ? -1.242 -1.768 16.687 1.00 96.00 187 ALA A C 1
ATOM 1439 O O . ALA A 1 187 ? -0.902 -0.605 16.864 1.00 96.00 187 ALA A O 1
ATOM 1440 N N . GLU A 1 188 ? -1.518 -2.255 15.476 1.00 97.12 188 GLU A N 1
ATOM 1441 C CA . GLU A 1 188 ? -1.598 -1.448 14.265 1.00 97.12 188 GLU A CA 1
ATOM 1442 C C . GLU A 1 188 ? -2.905 -0.647 14.253 1.00 97.12 188 GLU A C 1
ATOM 1444 O O . GLU A 1 188 ? -3.899 -1.048 13.646 1.00 97.12 188 GLU A O 1
ATOM 1449 N N . ASN A 1 189 ? -2.918 0.471 14.978 1.00 97.44 189 ASN A N 1
ATOM 1450 C CA . ASN A 1 189 ? -4.122 1.248 15.249 1.00 97.44 189 ASN A CA 1
ATOM 1451 C C . ASN A 1 189 ? -4.072 2.708 14.800 1.00 97.44 189 ASN A C 1
ATOM 1453 O O . ASN A 1 189 ? -5.024 3.440 15.062 1.00 97.44 189 ASN A O 1
ATOM 1457 N N . THR A 1 190 ? -3.012 3.144 14.127 1.00 98.06 190 THR A N 1
ATOM 1458 C CA . THR A 1 190 ? -2.860 4.554 13.753 1.00 98.06 190 THR A CA 1
ATOM 1459 C C . THR A 1 190 ? -2.710 4.731 12.252 1.00 98.06 190 THR A C 1
ATOM 1461 O O . THR A 1 190 ? -2.002 3.973 11.590 1.00 98.06 190 THR A O 1
ATOM 1464 N N . PHE A 1 191 ? -3.351 5.769 11.719 1.00 97.44 191 PHE A N 1
ATOM 1465 C CA . PHE A 1 191 ? -3.126 6.270 10.370 1.00 97.44 191 PHE A CA 1
ATOM 1466 C C . PHE A 1 191 ? -2.518 7.670 10.409 1.00 97.44 191 PHE A C 1
ATOM 1468 O O . PHE A 1 191 ? -2.887 8.491 11.249 1.00 97.44 191 PHE A O 1
ATOM 1475 N N . TYR A 1 192 ? -1.649 7.961 9.446 1.00 95.06 192 TYR A N 1
ATOM 1476 C CA . TYR A 1 192 ? -1.183 9.310 9.144 1.00 95.06 192 TYR A CA 1
ATOM 1477 C C . TYR A 1 192 ? -1.780 9.742 7.809 1.00 95.06 192 TYR A C 1
ATOM 1479 O O . TYR A 1 192 ? -1.569 9.085 6.790 1.00 95.06 192 TYR A O 1
ATOM 1487 N N . VAL A 1 193 ? -2.541 10.835 7.806 1.00 94.56 193 VAL A N 1
ATOM 1488 C CA . VAL A 1 193 ? -3.270 11.331 6.630 1.00 94.56 193 VAL A CA 1
ATOM 1489 C C . VAL A 1 193 ? -2.749 12.702 6.227 1.00 94.56 193 VAL A C 1
ATOM 1491 O O . VAL A 1 193 ? -2.706 13.616 7.046 1.00 94.56 193 VAL A O 1
ATOM 1494 N N . LEU A 1 194 ? -2.309 12.846 4.979 1.00 89.69 194 LEU A N 1
ATOM 1495 C CA . LEU A 1 194 ? -1.691 14.073 4.489 1.00 89.69 194 LEU A CA 1
ATOM 1496 C C . LEU A 1 194 ? -2.703 15.225 4.560 1.00 89.69 194 LEU A C 1
ATOM 1498 O O . LEU A 1 194 ? -3.813 15.113 4.036 1.00 89.69 194 LEU A O 1
ATOM 1502 N N . LYS A 1 195 ? -2.319 16.354 5.168 1.00 92.19 195 LYS A N 1
ATOM 1503 C CA . LYS A 1 195 ? -3.230 17.488 5.430 1.00 92.19 195 LYS A CA 1
ATOM 1504 C C . LYS A 1 195 ? -3.854 18.068 4.157 1.00 92.19 195 LYS A C 1
ATOM 1506 O O . LYS A 1 195 ? -4.948 18.618 4.200 1.00 92.19 195 LYS A O 1
ATOM 1511 N N . THR A 1 196 ? -3.175 17.932 3.020 1.00 89.25 196 THR A N 1
ATOM 1512 C CA . THR A 1 196 ? -3.625 18.423 1.709 1.00 89.25 196 THR A CA 1
ATOM 1513 C C . THR A 1 196 ? -4.470 17.416 0.925 1.00 89.25 196 THR A C 1
ATOM 1515 O O . THR A 1 196 ? -4.992 17.773 -0.128 1.00 89.25 196 THR A O 1
ATOM 1518 N N . ALA A 1 197 ? -4.629 16.177 1.405 1.00 89.00 197 ALA A N 1
ATOM 1519 C CA . ALA A 1 197 ? -5.301 15.114 0.656 1.00 89.00 197 ALA A CA 1
ATOM 1520 C C . ALA A 1 197 ? -6.838 15.171 0.711 1.00 89.00 197 ALA A C 1
ATOM 1522 O O . ALA A 1 197 ? -7.491 14.454 -0.044 1.00 89.00 197 ALA A O 1
ATOM 1523 N N . GLY A 1 198 ? -7.420 15.981 1.605 1.00 92.50 198 GLY A N 1
ATOM 1524 C CA . GLY A 1 198 ? -8.874 16.171 1.695 1.00 92.50 198 GLY A CA 1
ATOM 1525 C C . GLY A 1 198 ? -9.666 14.891 1.999 1.00 92.50 198 GLY A C 1
ATOM 1526 O O . GLY A 1 198 ? -10.761 14.718 1.471 1.00 92.50 198 GLY A O 1
ATOM 1527 N N . LYS A 1 199 ? -9.102 13.976 2.800 1.00 95.50 199 LYS A N 1
ATOM 1528 C CA . LYS A 1 199 ? -9.711 12.677 3.140 1.00 95.50 199 LYS A CA 1
ATOM 1529 C C . LYS A 1 199 ? -10.736 12.778 4.272 1.00 95.50 199 LYS A C 1
ATOM 1531 O O . LYS A 1 199 ? -10.748 13.727 5.057 1.00 95.50 199 LYS A O 1
ATOM 1536 N N . THR A 1 200 ? -11.547 11.736 4.392 1.00 97.94 200 THR A N 1
ATOM 1537 C CA . THR A 1 200 ? -12.581 11.537 5.413 1.00 97.94 200 THR A CA 1
ATOM 1538 C C . THR A 1 200 ? -12.375 10.206 6.143 1.00 97.94 200 THR A C 1
ATOM 1540 O O . THR A 1 200 ? -11.605 9.352 5.701 1.00 97.94 200 THR A O 1
ATOM 1543 N N . LEU A 1 201 ? -13.083 9.971 7.253 1.00 97.69 201 LEU A N 1
ATOM 1544 C CA . LEU A 1 201 ? -13.010 8.679 7.952 1.00 97.69 201 LEU A CA 1
ATOM 1545 C C . LEU A 1 201 ? -13.562 7.499 7.127 1.00 97.69 201 LEU A C 1
ATOM 1547 O O . LEU A 1 201 ? -13.201 6.355 7.410 1.00 97.69 201 LEU A O 1
ATOM 1551 N N . ALA A 1 202 ? -14.392 7.737 6.102 1.00 97.38 202 ALA A N 1
ATOM 1552 C CA . ALA A 1 202 ? -14.812 6.684 5.169 1.00 97.38 202 ALA A CA 1
ATOM 1553 C C . ALA A 1 202 ? -13.625 6.072 4.413 1.00 97.38 202 ALA A C 1
ATOM 1555 O O . ALA A 1 202 ? -13.609 4.859 4.207 1.00 97.38 202 ALA A O 1
ATOM 1556 N N . ASP A 1 203 ? -12.612 6.875 4.071 1.00 96.56 203 ASP A N 1
ATOM 1557 C CA . ASP A 1 203 ? -11.417 6.423 3.344 1.00 96.56 203 ASP A CA 1
ATOM 1558 C C . ASP A 1 203 ? -10.583 5.401 4.140 1.00 96.56 203 ASP A C 1
ATOM 1560 O O . ASP A 1 203 ? -9.751 4.689 3.575 1.00 96.56 203 ASP A O 1
ATOM 1564 N N . LEU A 1 204 ? -10.801 5.311 5.458 1.00 97.00 204 LEU A N 1
ATOM 1565 C CA . LEU A 1 204 ? -10.106 4.385 6.356 1.00 97.00 204 LEU A CA 1
ATOM 1566 C C . LEU A 1 204 ? -10.926 3.126 6.677 1.00 97.00 204 LEU A C 1
ATOM 1568 O O . LEU A 1 204 ? -10.398 2.190 7.277 1.00 97.00 204 LEU A O 1
ATOM 1572 N N . LYS A 1 205 ? -12.209 3.080 6.294 1.00 94.62 205 LYS A N 1
ATOM 1573 C CA . LYS A 1 205 ? -13.183 2.085 6.769 1.00 94.62 205 LYS A CA 1
ATOM 1574 C C . LYS A 1 205 ? -12.776 0.641 6.480 1.00 94.62 205 LYS A C 1
ATOM 1576 O O . LYS A 1 205 ? -12.822 -0.190 7.383 1.00 94.62 205 LYS A O 1
ATOM 1581 N N . ASP A 1 206 ? -12.343 0.357 5.255 1.00 92.31 206 ASP A N 1
ATOM 1582 C CA . ASP A 1 206 ? -11.981 -1.005 4.830 1.00 92.31 206 ASP A CA 1
ATOM 1583 C C . ASP A 1 206 ? -10.651 -1.483 5.428 1.00 92.31 206 ASP A C 1
ATOM 1585 O O . ASP A 1 206 ? -10.322 -2.666 5.374 1.00 92.31 206 ASP A O 1
ATOM 1589 N N . LYS A 1 207 ? -9.886 -0.557 6.013 1.00 93.25 207 LYS A N 1
ATOM 1590 C CA . LYS A 1 207 ? -8.604 -0.818 6.670 1.00 93.25 207 LYS A CA 1
ATOM 1591 C C . LYS A 1 207 ? -8.674 -0.620 8.182 1.00 93.25 207 LYS A C 1
ATOM 1593 O O . LYS A 1 207 ? -7.630 -0.613 8.829 1.00 93.25 207 LYS A O 1
ATOM 1598 N N . ALA A 1 208 ? -9.872 -0.434 8.743 1.00 93.69 208 ALA A N 1
ATOM 1599 C CA . ALA A 1 208 ? -10.041 -0.187 10.166 1.00 93.69 208 ALA A CA 1
ATOM 1600 C C . ALA A 1 208 ? -9.366 -1.300 10.998 1.00 93.69 208 ALA A C 1
ATOM 1602 O O . ALA A 1 208 ? -9.466 -2.477 10.634 1.00 93.69 208 ALA A O 1
ATOM 1603 N N . PRO A 1 209 ? -8.697 -0.961 12.113 1.00 96.69 209 PRO A N 1
ATOM 1604 C CA . PRO A 1 209 ? -7.981 -1.940 12.921 1.00 96.69 209 PRO A CA 1
ATOM 1605 C C . PRO A 1 209 ? -8.893 -3.038 13.466 1.00 96.69 209 PRO A C 1
ATOM 1607 O O . PRO A 1 209 ? -10.050 -2.803 13.825 1.00 96.69 209 PRO A O 1
ATOM 1610 N N . VAL A 1 210 ? -8.349 -4.249 13.576 1.00 94.56 210 VAL A N 1
ATOM 1611 C CA . VAL A 1 210 ? -9.079 -5.396 14.126 1.00 94.56 210 VAL A CA 1
ATOM 1612 C C . VAL A 1 210 ? -9.376 -5.157 15.609 1.00 94.56 210 VAL A C 1
ATOM 1614 O O . VAL A 1 210 ? -8.514 -4.694 16.360 1.00 94.56 210 VAL A O 1
ATOM 1617 N N . THR A 1 211 ? -10.587 -5.505 16.047 1.00 95.81 211 THR A N 1
ATOM 1618 C CA . THR A 1 211 ? -10.991 -5.455 17.458 1.00 95.81 211 THR A CA 1
ATOM 1619 C C . THR A 1 211 ? -11.133 -6.856 18.044 1.00 95.81 211 THR A C 1
ATOM 1621 O O . THR A 1 211 ? -11.446 -7.818 17.342 1.00 95.81 211 THR A O 1
ATOM 1624 N N . ALA A 1 212 ? -10.907 -6.979 19.351 1.00 92.88 212 ALA A N 1
ATOM 1625 C CA . ALA A 1 212 ? -11.114 -8.214 20.097 1.00 92.88 212 ALA A CA 1
ATOM 1626 C C . ALA A 1 212 ? -11.979 -7.937 21.331 1.00 92.88 212 ALA A C 1
ATOM 1628 O O . ALA A 1 212 ? -11.596 -7.169 22.212 1.00 92.88 212 ALA A O 1
ATOM 1629 N N . SER A 1 213 ? -13.161 -8.547 21.401 1.00 92.44 213 SER A N 1
ATOM 1630 C CA . SER A 1 213 ? -14.064 -8.396 22.548 1.00 92.44 213 SER A CA 1
ATOM 1631 C C . SER A 1 213 ? -13.651 -9.301 23.710 1.00 92.44 213 SER A C 1
ATOM 1633 O O . SER A 1 213 ? -13.221 -10.437 23.504 1.00 92.44 213 SER A O 1
ATOM 1635 N N . LYS A 1 214 ? -13.799 -8.812 24.945 1.00 89.62 214 LYS A N 1
ATOM 1636 C CA . LYS A 1 214 ? -13.651 -9.633 26.155 1.00 89.62 214 LYS A CA 1
ATOM 1637 C C . LYS A 1 214 ? -14.933 -10.421 26.434 1.00 89.62 214 LYS A C 1
ATOM 1639 O O . LYS A 1 214 ? -15.995 -10.125 25.890 1.00 89.62 214 LYS A O 1
ATOM 1644 N N . ALA A 1 215 ? -14.831 -11.443 27.284 1.00 83.56 215 ALA A N 1
ATOM 1645 C CA . ALA A 1 215 ? -15.963 -12.296 27.639 1.00 83.56 215 ALA A CA 1
ATOM 1646 C C . ALA A 1 215 ? -17.167 -11.469 28.130 1.00 83.56 215 ALA A C 1
ATOM 1648 O O . ALA A 1 215 ? -17.018 -10.580 28.967 1.00 83.56 215 ALA A O 1
ATOM 1649 N N . GLY A 1 216 ? -18.355 -11.769 27.599 1.00 82.31 216 GLY A N 1
ATOM 1650 C CA . GLY A 1 216 ? -19.589 -11.042 27.912 1.00 82.31 216 GLY A CA 1
ATOM 1651 C C . GLY A 1 216 ? -19.794 -9.741 27.129 1.00 82.31 216 GLY A C 1
ATOM 1652 O O . GLY A 1 216 ? -20.796 -9.069 27.363 1.00 82.31 216 GLY A O 1
ATOM 1653 N N . TYR A 1 217 ? -18.906 -9.401 26.191 1.00 88.94 217 TYR A N 1
ATOM 1654 C CA . TYR A 1 217 ? -19.029 -8.229 25.325 1.00 88.94 217 TYR A CA 1
ATOM 1655 C C . TYR A 1 217 ? -18.909 -8.596 23.845 1.00 88.94 217 TYR A C 1
ATOM 1657 O O . TYR A 1 217 ? -18.287 -9.593 23.481 1.00 88.94 217 TYR A O 1
ATOM 1665 N N . GLU A 1 218 ? -19.482 -7.753 22.993 1.00 91.31 218 GLU A N 1
ATOM 1666 C CA . GLU A 1 218 ? -19.270 -7.769 21.547 1.00 91.31 218 GLU A CA 1
ATOM 1667 C C . GLU A 1 218 ? -18.981 -6.354 21.043 1.00 91.31 218 GLU A C 1
ATOM 1669 O O . GLU A 1 218 ? -19.422 -5.367 21.641 1.00 91.31 218 GLU A O 1
ATOM 1674 N N . PHE A 1 219 ? -18.211 -6.245 19.959 1.00 94.56 219 PHE A N 1
ATOM 1675 C CA . PHE A 1 219 ? -17.978 -4.965 19.295 1.00 94.56 219 PHE A CA 1
ATOM 1676 C C . PHE A 1 219 ? -19.310 -4.376 18.821 1.00 94.56 219 PHE A C 1
ATOM 1678 O O . PHE A 1 219 ? -20.115 -5.061 18.191 1.00 94.56 219 PHE A O 1
ATOM 1685 N N . ASP A 1 220 ? -19.537 -3.104 19.136 1.00 95.69 220 ASP A N 1
ATOM 1686 C CA . ASP A 1 220 ? -20.764 -2.399 18.788 1.00 95.69 220 ASP A CA 1
ATOM 1687 C C . ASP A 1 220 ? -20.543 -1.450 17.610 1.00 95.69 220 ASP A C 1
ATOM 1689 O O . ASP A 1 220 ? -21.166 -1.606 16.560 1.00 95.69 220 ASP A O 1
ATOM 1693 N N . LYS A 1 221 ? -19.645 -0.470 17.772 1.00 96.44 221 LYS A N 1
ATOM 1694 C CA . LYS A 1 221 ? -19.396 0.567 16.765 1.00 96.44 221 LYS A CA 1
ATOM 1695 C C . LYS A 1 221 ? -18.078 1.305 16.979 1.00 96.44 221 LYS A C 1
ATOM 1697 O O . LYS A 1 221 ? -17.511 1.297 18.070 1.00 96.44 221 LYS A O 1
ATOM 1702 N N . TRP A 1 222 ? -17.663 2.010 15.933 1.00 98.19 222 TRP A N 1
ATOM 1703 C CA . TRP A 1 222 ? -16.662 3.072 15.994 1.00 98.19 222 TRP A CA 1
ATOM 1704 C C . TRP A 1 222 ? -17.336 4.428 16.220 1.00 98.19 222 TRP A C 1
ATOM 1706 O O . TRP A 1 222 ? -18.399 4.685 15.648 1.00 98.19 222 TRP A O 1
ATOM 1716 N N . ASP A 1 223 ? -16.716 5.287 17.024 1.00 97.25 223 ASP A N 1
ATOM 1717 C CA . ASP A 1 223 ? -17.146 6.670 17.232 1.00 97.25 223 ASP A CA 1
ATOM 1718 C C . ASP A 1 223 ? -15.927 7.618 17.330 1.00 97.25 223 ASP A C 1
ATOM 1720 O O . ASP A 1 223 ? -15.088 7.412 18.210 1.00 97.25 223 ASP A O 1
ATOM 1724 N N . PRO A 1 224 ? -15.790 8.633 16.454 1.00 97.81 224 PRO A N 1
ATOM 1725 C CA . PRO A 1 224 ? -16.699 8.976 15.359 1.00 97.81 224 PRO A CA 1
ATOM 1726 C C . PRO A 1 224 ? -16.901 7.838 14.354 1.00 97.81 224 PRO A C 1
ATOM 1728 O O . PRO A 1 224 ? -16.026 6.999 14.140 1.00 97.81 224 PRO A O 1
ATOM 1731 N N . ALA A 1 225 ? -18.089 7.776 13.755 1.00 96.81 225 ALA A N 1
ATOM 1732 C CA . ALA A 1 225 ? -18.395 6.739 12.778 1.00 96.81 225 ALA A CA 1
ATOM 1733 C C . ALA A 1 225 ? -17.526 6.900 11.516 1.00 96.81 225 ALA A C 1
ATOM 1735 O O . ALA A 1 225 ? -17.329 8.010 11.023 1.00 96.81 225 ALA A O 1
ATOM 1736 N N . LEU A 1 226 ? -17.050 5.779 10.964 1.00 97.06 226 LEU A N 1
ATOM 1737 C CA . LEU A 1 226 ? -16.210 5.742 9.760 1.00 97.06 226 LEU A CA 1
ATOM 1738 C C . LEU A 1 226 ? -17.040 6.008 8.496 1.00 97.06 226 LEU A C 1
ATOM 1740 O O . LEU A 1 226 ? -17.458 5.082 7.797 1.00 97.06 226 LEU A O 1
ATOM 1744 N N . ASN A 1 227 ? -17.352 7.280 8.256 1.00 94.06 227 ASN A N 1
ATOM 1745 C CA . ASN A 1 227 ? -18.193 7.743 7.158 1.00 94.06 227 ASN A CA 1
ATOM 1746 C C . ASN A 1 227 ? -17.649 9.033 6.518 1.00 94.06 227 ASN A C 1
ATOM 1748 O O . ASN A 1 227 ? -16.698 9.644 7.003 1.00 94.06 227 ASN A O 1
ATOM 1752 N N . GLU A 1 228 ? -18.272 9.423 5.408 1.00 91.25 228 GLU A N 1
ATOM 1753 C CA . GLU A 1 228 ? -17.876 10.566 4.576 1.00 91.25 228 GLU A CA 1
ATOM 1754 C C . GLU A 1 228 ? -18.150 11.931 5.227 1.00 91.25 228 GLU A C 1
ATOM 1756 O O . GLU A 1 228 ? -17.596 12.939 4.807 1.00 91.25 228 GLU A O 1
ATOM 1761 N N . ASN A 1 229 ? -18.959 11.978 6.290 1.00 94.00 229 ASN A N 1
ATOM 1762 C CA . ASN A 1 229 ? -19.341 13.231 6.950 1.00 94.00 229 ASN A CA 1
ATOM 1763 C C . ASN A 1 229 ? -18.277 13.744 7.928 1.00 94.00 229 ASN A C 1
ATOM 1765 O O . ASN A 1 229 ? -18.423 14.838 8.471 1.00 94.00 229 ASN A O 1
ATOM 1769 N N . THR A 1 230 ? -17.239 12.950 8.197 1.00 94.94 230 THR A N 1
ATOM 1770 C CA . THR A 1 230 ? -16.164 13.326 9.117 1.00 94.94 230 THR A CA 1
ATOM 1771 C C . THR A 1 230 ? -14.875 13.537 8.337 1.00 94.94 230 THR A C 1
ATOM 1773 O O . THR A 1 230 ? -14.147 12.582 8.058 1.00 94.94 230 THR A O 1
ATOM 1776 N N . SER A 1 231 ? -14.601 14.793 7.983 1.00 96.81 231 SER A N 1
ATOM 1777 C CA . SER A 1 231 ? -13.330 15.209 7.387 1.00 96.81 231 SER A CA 1
ATOM 1778 C C . SER A 1 231 ? -12.167 14.967 8.347 1.00 96.81 231 SER A C 1
ATOM 1780 O O . SER A 1 231 ? -12.293 15.169 9.555 1.00 96.81 231 SER A O 1
ATOM 1782 N N . ILE A 1 232 ? -11.021 14.560 7.805 1.00 97.88 232 ILE A N 1
ATOM 1783 C CA . ILE A 1 232 ? -9.766 14.440 8.552 1.00 97.88 232 ILE A CA 1
ATOM 1784 C C . ILE A 1 232 ? -9.009 15.761 8.386 1.00 97.88 232 ILE A C 1
ATOM 1786 O O . ILE A 1 232 ? -8.132 15.898 7.535 1.00 97.88 232 ILE A O 1
ATOM 1790 N N . ASP A 1 233 ? -9.411 16.762 9.166 1.00 96.38 233 ASP A N 1
ATOM 1791 C CA . ASP A 1 233 ? -8.879 18.134 9.150 1.00 96.38 233 ASP A CA 1
ATOM 1792 C C . ASP A 1 233 ? -8.138 18.519 10.443 1.00 96.38 233 ASP A C 1
ATOM 1794 O O . ASP A 1 233 ? -7.732 19.667 10.629 1.00 96.38 233 ASP A O 1
ATOM 1798 N N . LYS A 1 234 ? -7.955 17.538 11.325 1.00 96.88 234 LYS A N 1
ATOM 1799 C CA . LYS A 1 234 ? -7.245 17.604 12.601 1.00 96.88 234 LYS A CA 1
ATOM 1800 C C . LYS A 1 234 ? -6.857 16.193 13.032 1.00 96.88 234 LYS A C 1
ATOM 1802 O O . LYS A 1 234 ? -7.288 15.214 12.423 1.00 96.88 234 LYS A O 1
ATOM 1807 N N . ASP A 1 235 ? -6.107 16.091 14.123 1.00 97.62 235 ASP A N 1
ATOM 1808 C CA . ASP A 1 235 ? -5.906 14.805 14.787 1.00 97.62 235 ASP A CA 1
ATOM 1809 C C . ASP A 1 235 ? -7.236 14.286 15.357 1.00 97.62 235 ASP A C 1
ATOM 1811 O O . ASP A 1 235 ? -7.990 15.020 16.006 1.00 97.62 235 ASP A O 1
ATOM 1815 N N . ILE A 1 236 ? -7.539 13.015 15.097 1.00 98.12 236 ILE A N 1
ATOM 1816 C CA . ILE A 1 236 ? -8.803 12.371 15.460 1.00 98.12 236 ILE A CA 1
ATOM 1817 C C . ILE A 1 236 ? -8.514 11.098 16.251 1.00 98.12 236 ILE A C 1
ATOM 1819 O O . ILE A 1 236 ? -7.729 10.251 15.833 1.00 98.12 236 ILE A O 1
ATOM 1823 N N . THR A 1 237 ? -9.230 10.922 17.357 1.00 98.44 237 THR A N 1
ATOM 1824 C CA . THR A 1 237 ? -9.303 9.639 18.058 1.00 98.44 237 THR A CA 1
ATOM 1825 C C . THR A 1 237 ? -10.641 8.978 17.754 1.00 98.44 237 THR A C 1
ATOM 1827 O O . THR A 1 237 ? -11.694 9.553 18.029 1.00 98.44 237 THR A O 1
ATOM 1830 N N . VAL A 1 238 ? -10.598 7.767 17.202 1.00 98.62 238 VAL A N 1
ATOM 1831 C CA . VAL A 1 238 ? -11.762 6.924 16.920 1.00 98.62 238 VAL A CA 1
ATOM 1832 C C . VAL A 1 238 ? -11.829 5.811 17.962 1.00 98.62 238 VAL A C 1
ATOM 1834 O O . VAL A 1 238 ? -10.933 4.976 18.072 1.00 98.62 238 VAL A O 1
ATOM 1837 N N . LYS A 1 239 ? -12.906 5.774 18.740 1.00 98.56 239 LYS A N 1
ATOM 1838 C CA . LYS A 1 239 ? -13.082 4.819 19.834 1.00 98.56 239 LYS A CA 1
ATOM 1839 C C . LYS A 1 239 ? -13.917 3.617 19.411 1.00 98.56 239 LYS A C 1
ATOM 1841 O O . LYS A 1 239 ? -14.998 3.777 18.845 1.00 98.56 239 LYS A O 1
ATOM 1846 N N . ALA A 1 240 ? -13.441 2.416 19.724 1.00 98.38 240 ALA A N 1
ATOM 1847 C CA . ALA A 1 240 ? -14.219 1.186 19.677 1.00 98.38 240 ALA A CA 1
ATOM 1848 C C . ALA A 1 240 ? -15.104 1.105 20.918 1.00 98.38 240 ALA A C 1
ATOM 1850 O O . ALA A 1 240 ? -14.606 1.034 22.045 1.00 98.38 240 ALA A O 1
ATOM 1851 N N . TYR A 1 241 ? -16.411 1.052 20.697 1.00 98.00 241 TYR A N 1
ATOM 1852 C CA . TYR A 1 241 ? -17.392 0.760 21.729 1.00 98.00 241 TYR A CA 1
ATOM 1853 C C . TYR A 1 241 ? -17.768 -0.715 21.687 1.00 98.00 241 TYR A C 1
ATOM 1855 O O . TYR A 1 241 ? -17.924 -1.313 20.621 1.00 98.00 241 TYR A O 1
ATOM 1863 N N . PHE A 1 242 ? -17.949 -1.287 22.872 1.00 95.50 242 PHE A N 1
ATOM 1864 C CA . PHE A 1 242 ? -18.346 -2.673 23.064 1.00 95.50 242 PHE A CA 1
ATOM 1865 C C . PHE A 1 242 ? -19.613 -2.709 23.912 1.00 95.50 242 PHE A C 1
ATOM 1867 O O . PHE A 1 242 ? -19.689 -2.044 24.949 1.00 95.50 242 PHE A O 1
ATOM 1874 N N . LYS A 1 243 ? -20.601 -3.496 23.490 1.00 91.12 243 LYS A N 1
ATOM 1875 C CA . LYS A 1 243 ? -21.853 -3.677 24.228 1.00 91.12 243 LYS A CA 1
ATOM 1876 C C . LYS A 1 243 ? -21.860 -5.007 24.958 1.00 91.12 243 LYS A C 1
ATOM 1878 O O . LYS A 1 243 ? -21.306 -5.996 24.483 1.00 91.12 243 LYS A O 1
ATOM 1883 N N . GLN A 1 244 ? -22.481 -5.015 26.130 1.00 88.31 244 GLN A N 1
ATOM 1884 C CA . GLN A 1 244 ? -22.635 -6.227 26.918 1.00 88.31 244 GLN A CA 1
ATOM 1885 C C . GLN A 1 244 ? -23.611 -7.174 26.212 1.00 88.31 244 GLN A C 1
ATOM 1887 O O . GLN A 1 244 ? -24.730 -6.783 25.873 1.00 88.31 244 GLN A O 1
ATOM 1892 N N . VAL A 1 245 ? -23.201 -8.423 26.010 1.00 82.25 245 VAL A N 1
ATOM 1893 C CA . VAL A 1 245 ? -24.064 -9.457 25.439 1.00 82.25 245 VAL A CA 1
ATOM 1894 C C . VAL A 1 245 ? -24.885 -10.057 26.579 1.00 82.25 245 VAL A C 1
ATOM 1896 O O . VAL A 1 245 ? -24.340 -10.482 27.600 1.00 82.25 245 VAL A O 1
ATOM 1899 N N . GLY A 1 246 ? -26.213 -10.025 26.451 1.00 62.62 246 GLY A N 1
ATOM 1900 C CA . GLY A 1 246 ? -27.127 -10.345 27.548 1.00 62.62 246 GLY A CA 1
ATOM 1901 C C . GLY A 1 246 ? -26.919 -11.748 28.124 1.00 62.62 246 GLY A C 1
ATOM 1902 O O . GLY A 1 246 ? -27.149 -12.750 27.458 1.00 62.62 246 GLY A O 1
ATOM 1903 N N . THR A 1 247 ? -26.550 -11.846 29.399 1.00 53.50 247 THR A N 1
ATOM 1904 C CA . THR A 1 247 ? -26.511 -13.128 30.111 1.00 53.50 247 THR A CA 1
ATOM 1905 C C . THR A 1 247 ? -27.939 -13.595 30.398 1.00 53.50 247 THR A C 1
ATOM 1907 O O . THR A 1 247 ? -28.688 -12.927 31.113 1.00 53.50 247 THR A O 1
ATOM 1910 N N . LYS A 1 248 ? -28.347 -14.749 29.856 1.00 51.50 248 LYS A N 1
ATOM 1911 C CA . LYS A 1 248 ? -29.664 -15.330 30.147 1.00 51.50 248 LYS A CA 1
ATOM 1912 C C . LYS A 1 248 ? -29.574 -16.235 31.373 1.00 51.50 248 LYS A C 1
ATOM 1914 O O . LYS A 1 248 ? -29.043 -17.339 31.309 1.00 51.50 248 LYS A O 1
ATOM 1919 N N . PHE A 1 249 ? -30.120 -15.772 32.493 1.00 52.88 249 PHE A N 1
ATOM 1920 C CA . PHE A 1 249 ? -30.204 -16.569 33.714 1.00 52.88 249 PHE A CA 1
ATOM 1921 C C . PHE A 1 249 ? -31.354 -17.577 33.618 1.00 52.88 249 PHE A C 1
ATOM 1923 O O . PHE A 1 249 ? -32.508 -17.191 33.432 1.00 52.88 249 PHE A O 1
ATOM 1930 N N . ILE A 1 250 ? -31.053 -18.867 33.784 1.00 57.50 250 ILE A N 1
ATOM 1931 C CA . ILE A 1 250 ? -32.059 -19.921 33.956 1.00 57.50 250 ILE A CA 1
ATOM 1932 C C . ILE A 1 250 ? -32.019 -20.347 35.430 1.00 57.50 250 ILE A C 1
ATOM 1934 O O . ILE A 1 250 ? -31.121 -21.096 35.817 1.00 57.50 250 ILE A O 1
ATOM 1938 N N . PRO A 1 251 ? -32.932 -19.855 36.288 1.00 54.50 251 PRO A N 1
ATOM 1939 C CA . PRO A 1 251 ? -32.937 -20.237 37.693 1.00 54.50 251 PRO A CA 1
ATOM 1940 C C . PRO A 1 251 ? -33.349 -21.708 37.845 1.00 54.50 251 PRO A C 1
ATOM 1942 O O . PRO A 1 251 ? -34.462 -22.092 37.489 1.00 54.50 251 PRO A O 1
ATOM 1945 N N . LEU A 1 252 ? -32.471 -22.527 38.425 1.00 60.41 252 LEU A N 1
ATOM 1946 C CA . LEU A 1 252 ? -32.780 -23.888 38.866 1.00 60.41 252 LEU A CA 1
ATOM 1947 C C . LEU A 1 252 ? -33.140 -23.849 40.355 1.00 60.41 252 LEU A C 1
ATOM 1949 O O . LEU A 1 252 ? -32.290 -23.563 41.195 1.00 60.41 252 LEU A O 1
ATOM 1953 N N . ARG A 1 253 ? -34.406 -24.118 40.695 1.00 59.66 253 ARG A N 1
ATOM 1954 C CA . ARG A 1 253 ? -34.851 -24.271 42.090 1.00 59.66 253 ARG A CA 1
ATOM 1955 C C . ARG A 1 253 ? -35.008 -25.750 42.415 1.00 59.66 253 ARG A C 1
ATOM 1957 O O . ARG A 1 253 ? -35.790 -26.435 41.765 1.00 59.66 253 ARG A O 1
ATOM 1964 N N . ILE A 1 254 ? -34.308 -26.220 43.443 1.00 63.84 254 ILE A N 1
ATOM 1965 C CA . ILE A 1 254 ? -34.413 -27.592 43.950 1.00 63.84 254 ILE A CA 1
ATOM 1966 C C . ILE A 1 254 ? -34.890 -27.513 45.402 1.00 63.84 254 ILE A C 1
ATOM 1968 O O . ILE A 1 254 ? -34.209 -26.938 46.245 1.00 63.84 254 ILE A O 1
ATOM 1972 N N . AS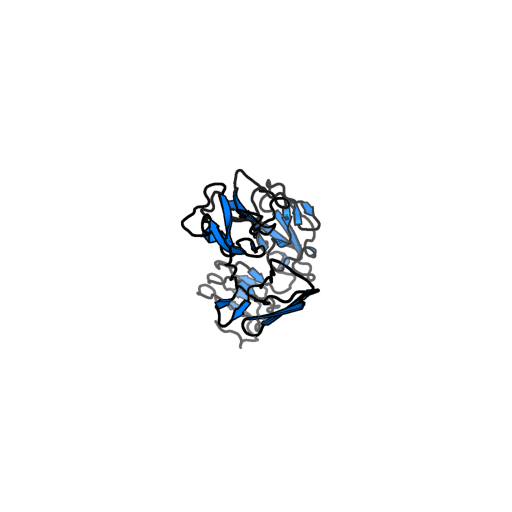N A 1 255 ? -36.078 -28.051 45.691 1.00 62.09 255 ASN A N 1
ATOM 1973 C CA . ASN A 1 255 ? -36.626 -28.125 47.047 1.00 62.09 255 ASN A CA 1
ATOM 1974 C C . ASN A 1 255 ? -36.385 -29.532 47.607 1.00 62.09 255 ASN A C 1
ATOM 1976 O O . ASN A 1 255 ? -36.858 -30.506 47.028 1.00 62.09 255 ASN A O 1
ATOM 1980 N N . LEU A 1 256 ? -35.642 -29.634 48.709 1.00 61.22 256 LEU A N 1
ATOM 1981 C CA . LEU A 1 256 ? -35.184 -30.917 49.256 1.00 61.22 256 LEU A CA 1
ATOM 1982 C C . LEU A 1 256 ? -36.017 -31.438 50.439 1.00 61.22 256 LEU A C 1
ATOM 1984 O O . LEU A 1 256 ? -35.724 -32.514 50.953 1.00 61.22 256 LEU A O 1
ATOM 1988 N N . GLY A 1 257 ? -37.076 -30.732 50.852 1.00 56.69 257 GLY A N 1
ATOM 1989 C CA . GLY A 1 257 ? -37.913 -31.140 51.988 1.00 56.69 257 GLY A CA 1
ATOM 1990 C C . GLY A 1 257 ? -37.157 -31.208 53.328 1.00 56.69 257 GLY A C 1
ATOM 1991 O O . GLY A 1 257 ? -35.947 -31.004 53.407 1.00 56.69 257 GLY A O 1
ATOM 1992 N N . LYS A 1 258 ? -37.874 -31.473 54.431 1.00 55.97 258 LYS A N 1
ATOM 1993 C CA . LYS A 1 258 ? -37.266 -31.647 55.764 1.00 55.97 258 LYS A CA 1
ATOM 1994 C C . LYS A 1 258 ? -36.622 -33.035 55.875 1.00 55.97 258 LYS A C 1
ATOM 1996 O O . LYS A 1 258 ? -37.198 -33.940 56.469 1.00 55.97 258 LYS A O 1
ATOM 2001 N N . ALA A 1 259 ? -35.440 -33.210 55.294 1.00 50.31 259 ALA A N 1
ATOM 2002 C CA . ALA A 1 259 ? -34.612 -34.392 55.513 1.00 50.31 259 ALA A CA 1
ATOM 2003 C C . ALA A 1 259 ? -33.498 -34.049 56.509 1.00 50.31 259 ALA A C 1
ATOM 2005 O O . ALA A 1 259 ? -32.623 -33.237 56.222 1.00 50.31 259 ALA A O 1
ATOM 2006 N N . ASN A 1 260 ? -33.524 -34.675 57.687 1.00 50.41 260 ASN A N 1
ATOM 2007 C CA . ASN A 1 260 ? -32.635 -34.333 58.801 1.00 50.41 260 ASN A CA 1
ATOM 2008 C C . ASN A 1 260 ? -31.150 -34.686 58.606 1.00 50.41 260 ASN A C 1
ATOM 2010 O O . ASN A 1 260 ? -30.380 -34.436 59.524 1.00 50.41 260 ASN A O 1
ATOM 2014 N N . VAL A 1 261 ? -30.701 -35.219 57.461 1.00 57.41 261 VAL A N 1
ATOM 2015 C CA . VAL A 1 261 ? -29.263 -35.429 57.205 1.00 57.41 261 VAL A CA 1
ATOM 2016 C C . VAL A 1 261 ? -28.959 -35.489 55.693 1.00 57.41 261 VAL A C 1
ATOM 2018 O O . VAL A 1 261 ? -28.775 -36.568 55.135 1.00 57.41 261 VAL A O 1
ATOM 2021 N N . ILE A 1 262 ? -28.870 -34.351 54.997 1.00 55.34 262 ILE A N 1
ATOM 2022 C CA . ILE A 1 262 ? -28.250 -34.311 53.656 1.00 55.34 262 ILE A CA 1
ATOM 2023 C C . ILE A 1 262 ? -26.765 -33.981 53.841 1.00 55.34 262 ILE A C 1
ATOM 2025 O O . ILE A 1 262 ? -26.431 -32.861 54.212 1.00 55.34 262 ILE A O 1
ATOM 2029 N N . LYS A 1 263 ? -25.867 -34.954 53.620 1.00 57.25 263 LYS A N 1
ATOM 2030 C CA . LYS A 1 263 ? -24.410 -34.751 53.785 1.00 57.25 263 LYS A CA 1
ATOM 2031 C C . LYS A 1 263 ? -23.719 -34.186 52.541 1.00 57.25 263 LYS A C 1
ATOM 2033 O O . LYS A 1 263 ? -22.673 -33.558 52.670 1.00 57.25 263 LYS A O 1
ATOM 2038 N N . THR A 1 264 ? -24.251 -34.414 51.338 1.00 58.06 264 THR A N 1
ATOM 2039 C CA . THR A 1 264 ? -23.662 -33.903 50.086 1.00 58.06 264 THR A CA 1
ATOM 2040 C C . THR A 1 264 ? -24.708 -33.891 48.973 1.00 58.06 264 THR A C 1
ATOM 2042 O O . THR A 1 264 ? -25.502 -34.825 48.867 1.00 58.06 264 THR A O 1
ATOM 2045 N N . ILE A 1 265 ? -24.700 -32.854 48.134 1.00 63.12 265 ILE A N 1
ATOM 2046 C CA . ILE A 1 265 ? -25.510 -32.753 46.914 1.00 63.12 265 ILE A CA 1
ATOM 2047 C C . ILE A 1 265 ? -24.553 -32.844 45.726 1.00 63.12 265 ILE A C 1
ATOM 2049 O O . ILE A 1 265 ? -23.532 -32.159 45.709 1.00 63.12 265 ILE A O 1
ATOM 2053 N N . LYS A 1 266 ? -24.878 -33.694 44.747 1.00 64.69 266 LYS A N 1
ATOM 2054 C CA . LYS A 1 266 ? -24.157 -33.777 43.474 1.00 64.69 266 LYS A CA 1
ATOM 2055 C C . LYS A 1 266 ? -25.089 -33.366 42.347 1.00 64.69 266 LYS A C 1
ATOM 2057 O O . LYS A 1 266 ? -26.116 -34.011 42.137 1.00 64.69 266 LYS A O 1
ATOM 2062 N N . LEU A 1 267 ? -24.751 -32.298 41.636 1.00 67.38 267 LEU A N 1
ATOM 2063 C CA . LEU A 1 267 ? -25.546 -31.783 40.522 1.00 67.38 267 LEU A CA 1
ATOM 2064 C C . LEU A 1 267 ? -24.763 -31.922 39.228 1.00 67.38 267 LEU A C 1
ATOM 2066 O O . LEU A 1 267 ? -23.610 -31.516 39.143 1.00 67.38 267 LEU A O 1
ATOM 2070 N N . LYS A 1 268 ? -25.410 -32.466 38.199 1.00 66.69 268 LYS A N 1
ATOM 2071 C CA . LYS A 1 268 ? -24.890 -32.455 36.835 1.00 66.69 268 LYS A CA 1
ATOM 2072 C C . LYS A 1 268 ? -25.840 -31.637 35.979 1.00 66.69 268 LYS A C 1
ATOM 2074 O O . LYS A 1 268 ? -26.944 -32.081 35.678 1.00 66.69 268 LYS A O 1
ATOM 2079 N N . VAL A 1 269 ? -25.417 -30.431 35.618 1.00 70.31 269 VAL A N 1
ATOM 2080 C CA . VAL A 1 269 ? -26.190 -29.535 34.757 1.00 70.31 269 VAL A CA 1
ATOM 2081 C C . VAL A 1 269 ? -25.710 -29.732 33.327 1.00 70.31 269 VAL A C 1
ATOM 2083 O O . VAL A 1 269 ? -24.511 -29.657 33.054 1.00 70.31 269 VAL A O 1
ATOM 2086 N N . LYS A 1 270 ? -26.648 -30.009 32.420 1.00 69.12 270 LYS A N 1
ATOM 2087 C CA . LYS A 1 270 ? -26.405 -30.081 30.980 1.00 69.12 270 LYS A CA 1
ATOM 2088 C C . LYS A 1 270 ? -27.165 -28.944 30.304 1.00 69.12 270 LYS A C 1
ATOM 2090 O O . LYS A 1 270 ? -28.392 -28.920 30.356 1.00 69.12 270 LYS A O 1
ATOM 2095 N N . LEU A 1 271 ? -26.440 -28.019 29.684 1.00 67.81 271 LEU A N 1
ATOM 2096 C CA . LEU A 1 271 ? -27.008 -26.955 28.863 1.00 67.81 271 LEU A CA 1
ATOM 2097 C C . LEU A 1 271 ? -26.845 -27.339 27.392 1.00 67.81 271 LEU A C 1
ATOM 2099 O O . LEU A 1 271 ? -25.743 -27.670 26.955 1.00 67.81 271 LEU A O 1
ATOM 2103 N N . VAL A 1 272 ? -27.941 -27.310 26.637 1.00 60.72 272 VAL A N 1
ATOM 2104 C CA . VAL A 1 272 ? -27.942 -27.608 25.201 1.00 60.72 272 VAL A CA 1
ATOM 2105 C C . VAL A 1 272 ? -28.445 -26.385 24.456 1.00 60.72 272 VAL A C 1
ATOM 2107 O O . VAL A 1 272 ? -29.562 -25.930 24.699 1.00 60.72 272 VAL A O 1
ATOM 2110 N N . ILE A 1 273 ? -27.628 -25.865 23.542 1.00 60.28 273 ILE A N 1
ATOM 2111 C CA . ILE A 1 273 ? -27.997 -24.737 22.687 1.00 60.28 273 ILE A CA 1
ATOM 2112 C C . ILE A 1 273 ? -27.718 -25.145 21.241 1.00 60.28 273 ILE A C 1
ATOM 2114 O O . ILE A 1 273 ? -26.575 -25.312 20.816 1.00 60.28 273 ILE A O 1
ATOM 2118 N N . GLY A 1 274 ? -28.783 -25.363 20.466 1.00 67.94 274 GLY A N 1
ATOM 2119 C CA . GLY A 1 274 ? -28.655 -25.918 19.119 1.00 67.94 274 GLY A CA 1
ATOM 2120 C C . GLY A 1 274 ? -28.071 -27.337 19.135 1.00 67.94 274 GLY A C 1
ATOM 2121 O O . GLY A 1 274 ? -28.684 -28.230 19.705 1.00 67.94 274 GLY A O 1
ATOM 2122 N N . SER A 1 275 ? -26.928 -27.543 18.469 1.00 60.78 275 SER A N 1
ATOM 2123 C CA . SER A 1 275 ? -26.181 -28.815 18.444 1.00 60.78 275 SER A CA 1
ATOM 2124 C C . SER A 1 275 ? -25.023 -28.870 19.448 1.00 60.78 275 SER A C 1
ATOM 2126 O O . SER A 1 275 ? -24.348 -29.892 19.538 1.00 60.78 275 SER A O 1
ATOM 2128 N N . LYS A 1 276 ? -24.762 -27.782 20.186 1.00 57.28 276 LYS A N 1
ATOM 2129 C CA . LYS A 1 276 ? -23.710 -27.741 21.204 1.00 57.28 276 LYS A CA 1
ATOM 2130 C C . LYS A 1 276 ? -24.267 -28.178 22.551 1.00 57.28 276 LYS A C 1
ATOM 2132 O O . LYS A 1 276 ? -25.322 -27.710 22.980 1.00 57.28 276 LYS A O 1
ATOM 2137 N N . GLU A 1 277 ? -23.512 -29.032 23.229 1.00 67.19 277 GLU A N 1
ATOM 2138 C CA . GLU A 1 277 ? -23.810 -29.488 24.581 1.00 67.19 277 GLU A CA 1
ATOM 2139 C C . GLU A 1 277 ? -22.680 -29.090 25.527 1.00 67.19 277 GLU A C 1
ATOM 2141 O O . GLU A 1 277 ? -21.503 -29.258 25.212 1.00 67.19 277 GLU A O 1
ATOM 2146 N N . MET A 1 278 ? -23.043 -28.590 26.704 1.00 68.06 278 MET A N 1
ATOM 2147 C CA . MET A 1 278 ? -22.110 -28.302 27.786 1.00 68.06 278 MET A CA 1
ATOM 2148 C C . MET A 1 278 ? -22.574 -28.992 29.054 1.00 68.06 278 MET A C 1
ATOM 2150 O O . MET A 1 278 ? -23.760 -28.992 29.381 1.00 68.06 278 MET A O 1
ATOM 2154 N N . ILE A 1 279 ? -21.628 -29.587 29.772 1.00 70.62 279 ILE A N 1
ATOM 2155 C CA . ILE A 1 279 ? -21.894 -30.366 30.975 1.00 70.62 279 ILE A CA 1
ATOM 2156 C C . ILE A 1 279 ? -20.989 -29.842 32.084 1.00 70.62 279 ILE A C 1
ATOM 2158 O O . ILE A 1 279 ? -19.772 -29.807 31.917 1.00 70.62 279 ILE A O 1
ATOM 2162 N N . LYS A 1 280 ? -21.576 -29.484 33.229 1.00 73.25 280 LYS A N 1
ATOM 2163 C CA . LYS A 1 280 ? -20.832 -29.155 34.450 1.00 73.25 280 LYS A CA 1
ATOM 2164 C C . LYS A 1 280 ? -21.356 -30.002 35.600 1.00 73.25 280 LYS A C 1
ATOM 2166 O O . LYS A 1 280 ? -22.565 -30.080 35.822 1.00 73.25 280 LYS A O 1
ATOM 2171 N N . SER A 1 281 ? -20.429 -30.654 36.287 1.00 73.06 281 SER A N 1
ATOM 2172 C CA . SER A 1 281 ? -20.691 -31.438 37.492 1.00 73.06 281 SER A CA 1
ATOM 2173 C C . SER A 1 281 ? -20.237 -30.641 38.706 1.00 73.06 281 SER A C 1
ATOM 2175 O O . SER A 1 281 ? -19.185 -30.009 38.658 1.00 73.06 281 SER A O 1
ATOM 2177 N N . ILE A 1 282 ? -21.025 -30.679 39.772 1.00 67.94 282 ILE A N 1
ATOM 2178 C CA . ILE A 1 282 ? -20.789 -29.936 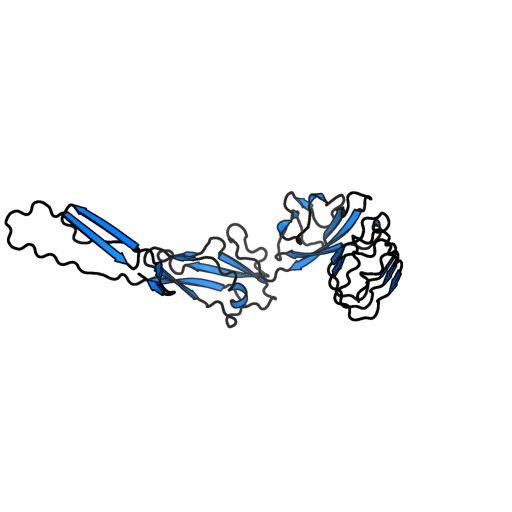41.007 1.00 67.94 282 ILE A CA 1
ATOM 2179 C C . ILE A 1 282 ? -20.954 -30.902 42.163 1.00 67.94 282 ILE A C 1
ATOM 2181 O O . ILE A 1 282 ? -21.979 -31.581 42.258 1.00 67.94 282 ILE A O 1
ATOM 2185 N N . ASP A 1 283 ? -19.949 -30.930 43.029 1.00 61.00 283 ASP A N 1
ATOM 2186 C CA . ASP A 1 283 ? -19.957 -31.654 44.293 1.00 61.00 283 ASP A CA 1
ATOM 2187 C C . ASP A 1 283 ? -20.003 -30.620 45.430 1.00 61.00 283 ASP A C 1
ATOM 2189 O O . ASP A 1 283 ? -19.020 -29.926 45.673 1.00 61.00 283 ASP A O 1
ATOM 2193 N N . GLY A 1 284 ? -21.142 -30.501 46.122 1.00 62.66 284 GLY A N 1
ATOM 2194 C CA . GLY A 1 284 ? -21.318 -29.571 47.245 1.00 62.66 284 GLY A CA 1
ATOM 2195 C C . GLY A 1 284 ? -22.555 -28.672 47.142 1.00 62.66 284 GLY A C 1
ATOM 2196 O O . GLY A 1 284 ? -23.442 -28.891 46.319 1.00 62.66 284 GLY A O 1
ATOM 2197 N N . ILE A 1 285 ? -22.626 -27.672 48.026 1.00 56.62 285 ILE A N 1
ATOM 2198 C CA . ILE A 1 285 ? -23.641 -26.610 48.002 1.00 56.62 285 ILE A CA 1
ATOM 2199 C C . ILE A 1 285 ? -22.958 -25.359 47.444 1.00 56.62 285 ILE A C 1
ATOM 2201 O O . ILE A 1 285 ? -22.217 -24.694 48.159 1.00 56.62 285 ILE A O 1
ATOM 2205 N N . GLU A 1 286 ? -23.185 -25.055 46.168 1.00 54.00 286 GLU A N 1
ATOM 2206 C CA . GLU A 1 286 ? -22.770 -23.787 45.561 1.00 54.00 286 GLU A CA 1
ATOM 2207 C C . GLU A 1 286 ? -23.991 -22.875 45.397 1.00 54.00 286 GLU A C 1
ATOM 2209 O O . GLU A 1 286 ? -25.022 -23.296 44.871 1.00 54.00 286 GLU A O 1
ATOM 2214 N N . GLU A 1 287 ? -23.883 -21.612 45.821 1.00 48.09 287 GLU A N 1
ATOM 2215 C CA . GLU A 1 287 ? -24.963 -20.625 45.660 1.00 48.09 287 GLU A CA 1
ATOM 2216 C C . GLU A 1 287 ? -25.148 -20.177 44.200 1.00 48.09 287 GLU A C 1
ATOM 2218 O O . GLU A 1 287 ? -26.208 -19.659 43.837 1.00 48.09 287 GLU A O 1
ATOM 2223 N N . ARG A 1 288 ? -24.125 -20.351 43.348 1.00 51.53 288 ARG A N 1
ATOM 2224 C CA . ARG A 1 288 ? -24.131 -19.915 41.945 1.00 51.53 288 ARG A CA 1
ATOM 2225 C C . ARG A 1 288 ? -23.318 -20.843 41.054 1.00 51.53 288 ARG A C 1
ATOM 2227 O O . ARG A 1 288 ? -22.187 -21.182 41.375 1.00 51.53 288 ARG A O 1
ATOM 2234 N N . ILE A 1 289 ? -23.877 -21.152 39.884 1.00 56.66 289 ILE A N 1
ATOM 2235 C CA . ILE A 1 289 ? -23.231 -21.948 38.840 1.00 56.66 289 ILE A CA 1
ATOM 2236 C C . ILE A 1 289 ? -23.148 -21.095 37.581 1.00 56.66 289 ILE A C 1
ATOM 2238 O O . ILE A 1 289 ? -24.165 -20.846 36.935 1.00 56.66 289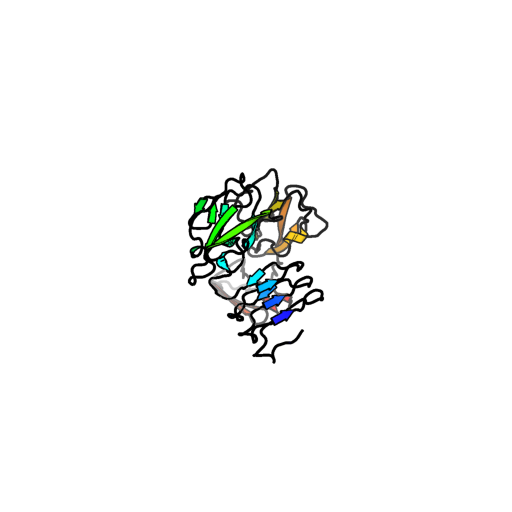 ILE A O 1
ATOM 2242 N N . THR A 1 290 ? -21.942 -20.674 37.215 1.00 54.31 290 THR A N 1
ATOM 2243 C CA . THR A 1 290 ? -21.704 -19.972 35.947 1.00 54.31 290 THR A CA 1
ATOM 2244 C C . THR A 1 290 ? -21.242 -20.970 34.886 1.00 54.31 290 THR A C 1
ATOM 2246 O O . THR A 1 290 ? -20.356 -21.799 35.138 1.00 54.31 290 THR A O 1
ATOM 2249 N N . MET A 1 291 ? -21.862 -20.906 33.709 1.00 56.25 291 MET A N 1
ATOM 2250 C CA . MET A 1 291 ? -21.441 -21.584 32.483 1.00 56.25 291 MET A CA 1
ATOM 2251 C C . MET A 1 291 ? -21.276 -20.511 31.408 1.00 56.25 291 MET A C 1
ATOM 2253 O O . MET A 1 291 ? -22.266 -19.898 31.014 1.00 56.25 291 MET A O 1
ATOM 2257 N N . ASP A 1 292 ? -20.046 -20.277 30.956 1.00 54.44 292 ASP A N 1
ATOM 2258 C CA . ASP A 1 292 ? -19.786 -19.330 29.874 1.00 54.44 292 ASP A CA 1
ATOM 2259 C C . ASP A 1 292 ? -20.153 -19.970 28.537 1.00 54.44 292 ASP A C 1
ATOM 2261 O O . ASP A 1 292 ? -19.677 -21.058 28.204 1.00 54.44 292 ASP A O 1
ATOM 2265 N N . VAL A 1 293 ? -21.005 -19.296 27.765 1.00 52.41 293 VAL A N 1
ATOM 2266 C CA . VAL A 1 293 ? -21.312 -19.701 26.395 1.00 52.41 293 VAL A CA 1
ATOM 2267 C C . VAL A 1 293 ? -20.564 -18.778 25.444 1.00 52.41 293 VAL A C 1
ATOM 2269 O O . VAL A 1 293 ? -20.793 -17.569 25.432 1.00 52.41 293 VAL A O 1
ATOM 2272 N N . ALA A 1 294 ? -19.672 -19.339 24.629 1.00 47.44 294 ALA A N 1
ATOM 2273 C CA . ALA A 1 294 ? -19.149 -18.604 23.486 1.00 47.44 294 ALA A CA 1
ATOM 2274 C C . ALA A 1 294 ? -20.286 -18.411 22.462 1.00 47.44 294 ALA A C 1
ATOM 2276 O O . ALA A 1 294 ? -20.941 -19.408 22.122 1.00 47.44 294 ALA A O 1
ATOM 2277 N N . PRO A 1 295 ? -20.506 -17.187 21.940 1.00 52.19 295 PRO A N 1
ATOM 2278 C CA . PRO A 1 295 ? -21.511 -16.944 20.913 1.00 52.19 295 PRO A CA 1
ATOM 2279 C C . PRO A 1 295 ? -21.307 -17.894 19.733 1.00 52.19 295 PRO A C 1
ATOM 2281 O O . PRO A 1 295 ? -20.175 -18.174 19.326 1.00 52.19 295 PRO A O 1
ATOM 2284 N N . PHE A 1 296 ? -22.393 -18.410 19.167 1.00 52.06 296 PHE A N 1
ATOM 2285 C CA . PHE A 1 296 ? -22.312 -19.211 17.949 1.00 52.06 296 PHE A CA 1
ATOM 2286 C C . PHE A 1 296 ? -23.444 -18.870 16.985 1.00 52.06 296 PHE A C 1
ATOM 2288 O O . PHE A 1 296 ? -24.518 -18.421 17.382 1.00 52.06 296 PHE A O 1
ATOM 2295 N N . ILE A 1 297 ? -23.191 -19.071 15.692 1.00 46.06 297 ILE A N 1
ATOM 2296 C CA . ILE A 1 297 ? -24.121 -18.688 14.630 1.00 46.06 297 ILE A CA 1
ATOM 2297 C C . ILE A 1 297 ? -24.972 -19.896 14.239 1.00 46.06 297 ILE A C 1
ATOM 2299 O O . ILE A 1 297 ? -24.447 -20.954 13.888 1.00 46.06 297 ILE A O 1
ATOM 2303 N N . LYS A 1 298 ? -26.298 -19.728 14.261 1.00 46.81 298 LYS A N 1
ATOM 2304 C CA . LYS A 1 298 ? -27.255 -20.695 13.707 1.00 46.81 298 LYS A CA 1
ATOM 2305 C C . LYS A 1 298 ? -28.252 -19.956 12.819 1.00 46.81 298 LYS A C 1
ATOM 2307 O O . LYS A 1 298 ? -28.887 -19.005 13.263 1.00 46.81 298 LYS A O 1
ATOM 2312 N N . ASN A 1 299 ? -28.388 -20.386 11.563 1.00 51.41 299 ASN A N 1
ATOM 2313 C CA . ASN A 1 299 ? -29.262 -19.761 10.557 1.00 51.41 299 ASN A CA 1
ATOM 2314 C C . ASN A 1 299 ? -29.045 -18.238 10.409 1.00 51.41 299 ASN A C 1
ATOM 2316 O O . ASN A 1 299 ? -30.006 -17.476 10.326 1.00 51.41 299 ASN A O 1
ATOM 2320 N N . GLY A 1 300 ? -27.787 -17.786 10.435 1.00 45.16 300 GLY A N 1
ATOM 2321 C CA . GLY A 1 300 ? -27.435 -16.369 10.267 1.00 45.16 300 GLY A CA 1
ATOM 2322 C C . GLY A 1 300 ? -27.762 -15.463 11.460 1.00 45.16 300 GLY A C 1
ATOM 2323 O O . GLY A 1 300 ? -27.649 -14.248 11.338 1.00 45.16 300 GLY A O 1
ATOM 2324 N N . ARG A 1 301 ? -28.160 -16.021 12.612 1.00 35.91 301 ARG A N 1
ATOM 2325 C CA . ARG A 1 301 ? -28.378 -15.270 13.857 1.00 35.91 301 ARG A CA 1
ATOM 2326 C C . ARG A 1 301 ? -27.364 -15.684 14.919 1.00 35.91 301 ARG A C 1
ATOM 2328 O O . ARG A 1 301 ? -27.112 -16.879 15.097 1.00 35.91 301 ARG A O 1
ATOM 2335 N N . THR A 1 302 ? -26.810 -14.698 15.624 1.00 42.62 302 THR A N 1
ATOM 2336 C CA . THR A 1 302 ? -25.979 -14.912 16.813 1.00 42.62 302 THR A CA 1
ATOM 2337 C C . THR A 1 302 ? -26.860 -15.436 17.937 1.00 42.62 302 THR A C 1
ATOM 2339 O O . THR A 1 302 ? -27.837 -14.794 18.325 1.00 42.62 302 THR A O 1
ATOM 2342 N N . MET A 1 303 ? -26.536 -16.627 18.426 1.00 46.88 303 MET A N 1
ATOM 2343 C CA . MET A 1 303 ? -27.203 -17.261 19.554 1.00 46.88 303 MET A CA 1
ATOM 2344 C C . MET A 1 303 ? -26.271 -17.204 20.766 1.00 46.88 303 MET A C 1
ATOM 2346 O O . MET A 1 303 ? -25.077 -17.496 20.645 1.00 46.88 303 MET A O 1
ATOM 2350 N N . LEU A 1 304 ? -26.849 -16.821 21.906 1.00 47.94 304 LEU A N 1
ATOM 2351 C CA . LEU A 1 304 ? -26.272 -16.951 23.244 1.00 47.94 304 LEU A CA 1
ATOM 2352 C C . LEU A 1 304 ? -26.626 -18.307 23.848 1.00 47.94 304 LEU A C 1
ATOM 2354 O O . LEU A 1 304 ? -27.775 -18.767 23.630 1.00 47.94 304 LEU A O 1
#

Sequence (304 aa):
LDVSGDTALKELSCGGNKLTSLDLSGDTVLTDLDCANNQLTSLDVSDNPALKNLYCENNPMTYVKLPDRDFYKELSPVTYTVRVAEGSSKILFTALPQGFDKDKIEGLITGADLEADGFKWDQSTNPIKFQYKLCENPKEIVYAKLSLAILEVVGPVDPNKTPNPNPDKYWTVTFESEDTSKGTVAAENTFYVLKTAGKTLADLKDKAPVTASKAGYEFDKWDPALNENTSIDKDITVKAYFKQVGTKFIPLRINLGKANVIKTIKLKVKLVIGSKEMIKSIDGIEERITMDVAPFIKNGRTML

Solvent-accessible surface area (backbone atoms only — not comparable to full-atom values): 17920 Å² total; per-residue (Å²): 131,87,59,78,83,44,62,77,38,38,70,46,82,59,50,74,47,81,41,59,65,68,78,45,70,58,25,41,53,21,30,36,40,31,48,24,38,28,48,27,43,52,44,61,39,49,51,17,61,50,49,76,44,79,44,58,55,69,37,72,53,77,47,74,42,68,35,81,47,79,76,65,43,82,53,83,59,56,68,46,75,32,63,39,57,61,67,51,50,61,46,47,57,86,58,46,63,92,85,72,58,76,87,30,57,52,82,66,59,44,53,43,48,84,54,100,64,26,37,38,33,82,80,86,44,83,60,31,35,36,27,33,40,83,45,86,65,51,83,26,66,31,49,31,33,39,40,81,42,71,39,51,65,46,68,58,29,34,55,92,81,54,58,81,56,33,69,92,52,31,28,44,42,38,50,40,44,72,46,72,88,38,22,43,52,42,71,39,23,28,32,40,34,28,63,87,58,78,48,30,37,37,83,43,47,95,58,56,56,57,70,47,57,32,94,61,31,37,80,66,48,54,44,66,59,62,31,77,89,40,67,56,85,52,72,41,71,32,28,40,42,58,41,75,52,84,82,82,84,79,88,82,86,82,85,80,73,98,59,97,78,79,89,75,47,78,47,76,51,73,52,74,59,92,92,49,76,47,77,50,76,46,85,50,90,72,98,72,86,88,79,90,72,79,74,45,76,56,95,91,38,84,41,124